Protein AF-A0A915E0Y7-F1 (afdb_monomer_lite)

InterPro domains:
  IPR026791 Dedicator of cytokinesis [PTHR45653] (85-250)
  IPR027357 DOCKER domain [PS51651] (1-254)
  IPR043161 Dedicator of cytokinesis, C-terminal, lobe A [G3DSA:1.25.40.410] (1-54)
  IPR043162 Dedicator of cytokinesis, C-terminal, lobe C [G3DSA:1.20.58.740] (196-251)
  IPR046769 DOCKER, Lobe A [PF06920] (2-49)

Structure (mmCIF, N/CA/C/O backbone):
data_AF-A0A915E0Y7-F1
#
_entry.id   AF-A0A915E0Y7-F1
#
loop_
_atom_site.group_PDB
_atom_site.id
_atom_site.type_symbol
_atom_site.label_atom_id
_atom_site.label_alt_id
_atom_site.label_comp_id
_atom_site.label_asym_id
_atom_site.label_entity_id
_atom_site.label_seq_id
_atom_site.pdbx_PDB_ins_code
_atom_site.Cartn_x
_atom_site.Cartn_y
_atom_site.Cartn_z
_atom_site.occupancy
_atom_site.B_iso_or_equiv
_atom_site.auth_seq_id
_atom_site.auth_comp_id
_atom_site.auth_asym_id
_atom_site.auth_atom_id
_atom_site.pdbx_PDB_model_num
ATOM 1 N N . MET A 1 1 ? -10.256 -10.521 19.644 1.00 83.56 1 MET A N 1
ATOM 2 C CA . MET A 1 1 ? -10.055 -10.283 18.197 1.00 83.56 1 MET A CA 1
ATOM 3 C C . MET A 1 1 ? -9.445 -8.912 17.926 1.00 83.56 1 MET A C 1
ATOM 5 O O . MET A 1 1 ? -8.355 -8.885 17.383 1.00 83.56 1 MET A O 1
ATOM 9 N N . ALA A 1 2 ? -10.061 -7.801 18.358 1.00 88.75 2 ALA A N 1
ATOM 10 C CA . ALA A 1 2 ? -9.521 -6.449 18.137 1.00 88.75 2 ALA A CA 1
ATOM 11 C C . ALA A 1 2 ? -8.057 -6.265 18.597 1.00 88.75 2 ALA A C 1
ATOM 13 O O . ALA A 1 2 ? -7.258 -5.726 17.841 1.00 88.75 2 ALA A O 1
ATOM 14 N N . ASN A 1 3 ? -7.686 -6.798 19.769 1.00 92.56 3 ASN A N 1
ATOM 15 C CA . ASN A 1 3 ? -6.303 -6.731 20.265 1.00 92.56 3 ASN A CA 1
ATOM 16 C C . ASN A 1 3 ? -5.296 -7.407 19.315 1.00 92.56 3 ASN A C 1
ATOM 18 O O . ASN A 1 3 ? -4.235 -6.857 19.073 1.00 92.56 3 ASN A O 1
ATOM 22 N N . LEU A 1 4 ? -5.658 -8.542 18.698 1.00 90.56 4 LEU A N 1
ATOM 23 C CA . LEU A 1 4 ? -4.780 -9.232 17.740 1.00 90.56 4 LEU A CA 1
ATOM 24 C C . LEU A 1 4 ? -4.530 -8.383 16.485 1.00 90.56 4 LEU A C 1
ATOM 26 O O . LEU A 1 4 ? -3.432 -8.393 15.938 1.00 90.56 4 LEU A O 1
ATOM 30 N N . PHE A 1 5 ? -5.540 -7.637 16.027 1.00 90.88 5 PHE A N 1
ATOM 31 C CA . PHE A 1 5 ? -5.370 -6.698 14.918 1.00 90.88 5 PHE A CA 1
ATOM 32 C C . PHE A 1 5 ? -4.529 -5.488 15.312 1.00 90.88 5 PHE A C 1
ATOM 34 O O . PHE A 1 5 ? -3.765 -4.991 14.491 1.00 90.88 5 PHE A O 1
ATOM 41 N N . GLU A 1 6 ? -4.650 -5.017 16.550 1.00 91.81 6 GLU A N 1
ATOM 42 C CA . GLU A 1 6 ? -3.824 -3.930 17.063 1.00 91.81 6 GLU A CA 1
ATOM 43 C C . GLU A 1 6 ? -2.347 -4.331 17.161 1.00 91.81 6 GLU A C 1
ATOM 45 O O . GLU A 1 6 ? -1.498 -3.572 16.689 1.00 91.81 6 GLU A O 1
ATOM 50 N N . ASP A 1 7 ? -2.065 -5.533 17.674 1.00 90.25 7 ASP A N 1
ATOM 51 C CA . ASP A 1 7 ? -0.719 -6.115 17.758 1.00 90.25 7 ASP A CA 1
ATOM 52 C C . ASP A 1 7 ? -0.102 -6.329 16.366 1.00 90.25 7 ASP A C 1
ATOM 54 O O . ASP A 1 7 ? 1.098 -6.147 16.174 1.00 90.25 7 ASP A O 1
ATOM 58 N N . GLY A 1 8 ? -0.929 -6.677 15.375 1.00 87.50 8 GLY A N 1
ATOM 59 C CA . GLY A 1 8 ? -0.533 -6.799 13.968 1.00 87.50 8 GLY A CA 1
ATOM 60 C C . GLY A 1 8 ? -0.496 -5.480 13.186 1.00 87.50 8 GLY A C 1
ATOM 61 O O . GLY A 1 8 ? -0.366 -5.514 11.966 1.00 87.50 8 GLY A O 1
ATOM 62 N N . GLU A 1 9 ? -0.663 -4.327 13.844 1.00 90.69 9 GLU A N 1
ATOM 63 C CA . GLU A 1 9 ? -0.716 -2.989 13.224 1.00 90.69 9 GLU A CA 1
ATOM 64 C C . GLU A 1 9 ? -1.832 -2.806 12.165 1.00 90.69 9 GLU A C 1
ATOM 66 O O . GLU A 1 9 ? -1.810 -1.886 11.338 1.00 90.69 9 GLU A O 1
ATOM 71 N N . HIS A 1 10 ? -2.864 -3.649 12.206 1.00 89.50 10 HIS A N 1
ATOM 72 C CA . HIS A 1 10 ? -4.062 -3.585 11.368 1.00 89.50 10 HIS A CA 1
ATOM 73 C C . HIS A 1 10 ? -5.190 -2.805 12.062 1.00 89.50 10 HIS A C 1
ATOM 75 O O . HIS A 1 10 ? -6.302 -3.303 12.255 1.00 89.50 10 HIS A O 1
ATOM 81 N N . TRP A 1 11 ? -4.909 -1.558 12.446 1.00 94.25 11 TRP A N 1
ATOM 82 C CA . TRP A 1 11 ? -5.838 -0.724 13.218 1.00 94.25 11 TRP A CA 1
ATOM 83 C C . TRP A 1 11 ? -7.174 -0.464 12.509 1.00 94.25 11 TRP A C 1
ATOM 85 O O . TRP A 1 11 ? -8.194 -0.349 13.178 1.00 94.25 11 TRP A O 1
ATOM 95 N N . GLU A 1 12 ? -7.205 -0.430 11.177 1.00 93.00 12 GLU A N 1
ATOM 96 C CA . GLU A 1 12 ? -8.430 -0.302 10.383 1.00 93.00 12 GLU A CA 1
ATOM 97 C C . GLU A 1 12 ? -9.385 -1.480 10.630 1.00 93.00 12 GLU A C 1
ATOM 99 O O . GLU A 1 12 ? -10.575 -1.267 10.849 1.00 93.00 12 GLU A O 1
ATOM 104 N N . LEU A 1 13 ? -8.859 -2.711 10.679 1.00 91.25 13 LEU A N 1
ATOM 105 C CA . LEU A 1 13 ? -9.639 -3.911 11.005 1.00 91.25 13 LEU A CA 1
ATOM 106 C C . LEU A 1 13 ? -10.067 -3.919 12.476 1.00 91.25 13 LEU A C 1
ATOM 108 O O . LEU A 1 13 ? -11.196 -4.291 12.792 1.00 91.25 13 LEU A O 1
ATOM 112 N N . ALA A 1 14 ? -9.192 -3.473 13.384 1.00 94.38 14 ALA A N 1
ATOM 113 C CA . ALA A 1 14 ? -9.542 -3.334 14.797 1.00 94.38 14 ALA A CA 1
ATOM 114 C C . ALA A 1 14 ? -10.714 -2.354 14.992 1.00 94.38 14 ALA A C 1
ATOM 116 O O . ALA A 1 14 ? -11.645 -2.649 15.739 1.00 94.38 14 ALA A O 1
ATOM 117 N N . VAL A 1 15 ? -10.695 -1.217 14.287 1.00 96.31 15 VAL A N 1
ATOM 118 C CA . VAL A 1 15 ? -11.776 -0.221 14.290 1.00 96.31 15 VAL A CA 1
ATOM 119 C C . VAL A 1 15 ? -13.072 -0.809 13.741 1.00 96.31 15 VAL A C 1
ATOM 121 O O . VAL A 1 15 ? -14.118 -0.592 14.344 1.00 96.31 15 VAL A O 1
ATOM 124 N N . GLU A 1 16 ? -13.021 -1.544 12.629 1.00 93.44 16 GLU A N 1
ATOM 125 C CA . GLU A 1 16 ? -14.204 -2.194 12.050 1.00 93.44 16 GLU A CA 1
ATOM 126 C C . GLU A 1 16 ? -14.865 -3.146 13.048 1.00 93.44 16 GLU A C 1
ATOM 128 O O . GLU A 1 16 ? -16.052 -3.005 13.323 1.00 93.44 16 GLU A O 1
ATOM 133 N N . VAL A 1 17 ? -14.092 -4.030 13.683 1.00 93.69 17 VAL A N 1
ATOM 134 C CA . VAL A 1 17 ? -14.630 -4.973 14.676 1.00 93.69 17 VAL A CA 1
ATOM 135 C C . VAL A 1 17 ? -15.188 -4.259 15.909 1.00 93.69 17 VAL A C 1
ATOM 137 O O . VAL A 1 17 ? -16.229 -4.650 16.430 1.00 93.69 17 VAL A O 1
ATOM 140 N N . LEU A 1 18 ? -14.516 -3.217 16.402 1.00 96.50 18 LEU A N 1
ATOM 141 C CA . LEU A 1 18 ? -14.985 -2.486 17.582 1.00 96.50 18 LEU A CA 1
ATOM 142 C C . LEU A 1 18 ? -16.242 -1.657 17.302 1.00 96.50 18 LEU A C 1
ATOM 144 O O . LEU A 1 18 ? -17.055 -1.476 18.206 1.00 96.50 18 LEU A O 1
ATOM 148 N N . LYS A 1 19 ? -16.433 -1.171 16.071 1.00 97.06 19 LYS A N 1
ATOM 149 C CA . LYS A 1 19 ? -17.643 -0.431 15.691 1.00 97.06 19 LYS A CA 1
ATOM 150 C C . LYS A 1 19 ? -18.909 -1.275 15.781 1.00 97.06 19 LYS A C 1
ATOM 152 O O . LYS A 1 19 ? -19.941 -0.728 16.153 1.00 97.06 19 LYS A O 1
ATOM 157 N N . GLU A 1 20 ? -18.827 -2.579 15.536 1.00 96.69 20 GLU A N 1
ATOM 158 C CA . GLU A 1 20 ? -19.974 -3.491 15.670 1.00 96.69 20 GLU A CA 1
ATOM 159 C C . GLU A 1 20 ? -20.519 -3.557 17.109 1.00 96.69 20 GLU A C 1
ATOM 161 O O . GLU A 1 20 ? -21.691 -3.852 17.327 1.00 96.69 20 GLU A O 1
ATOM 166 N N . LEU A 1 21 ? -19.696 -3.232 18.113 1.00 95.88 21 LEU A N 1
ATOM 167 C CA . LEU A 1 21 ? -20.110 -3.210 19.519 1.00 95.88 21 LEU A CA 1
ATOM 168 C C . LEU A 1 21 ? -20.807 -1.904 19.929 1.00 95.88 21 LEU A C 1
ATOM 170 O O . LEU A 1 21 ? -21.484 -1.878 20.956 1.00 95.88 21 LEU A O 1
ATOM 174 N N . VAL A 1 22 ? -20.659 -0.822 19.156 1.00 96.56 22 VAL A N 1
ATOM 175 C CA . VAL A 1 22 ? -21.301 0.475 19.437 1.00 96.56 22 VAL A CA 1
ATOM 176 C C . VAL A 1 22 ? -22.825 0.338 19.552 1.00 96.56 22 VAL A C 1
ATOM 178 O O . VAL A 1 22 ? -23.347 0.660 20.622 1.00 96.56 22 VAL A O 1
ATOM 181 N N . PRO A 1 23 ? -23.551 -0.195 18.545 1.00 97.25 23 PRO A N 1
ATOM 182 C CA . PRO A 1 23 ? -25.005 -0.328 18.644 1.00 97.25 23 PRO A CA 1
ATOM 183 C C . PRO A 1 23 ? -25.438 -1.284 19.764 1.00 97.25 23 PRO A C 1
ATOM 185 O O . PRO A 1 23 ? -26.508 -1.105 20.341 1.00 97.25 23 PRO A O 1
ATOM 188 N N . VAL A 1 24 ? -24.608 -2.271 20.124 1.00 97.44 24 VAL A N 1
ATOM 189 C CA . VAL A 1 24 ? -24.898 -3.195 21.231 1.00 97.44 24 VAL A CA 1
ATOM 190 C C . VAL A 1 24 ? -24.921 -2.448 22.563 1.00 97.44 24 VAL A C 1
ATOM 192 O O . VAL A 1 24 ? -25.875 -2.588 23.329 1.00 97.44 24 VAL A O 1
ATOM 195 N N . TYR A 1 25 ? -23.912 -1.622 22.839 1.00 97.38 25 TYR A N 1
ATOM 196 C CA . TYR A 1 25 ? -23.870 -0.853 24.082 1.00 97.38 25 TYR A CA 1
ATOM 197 C C . TYR A 1 25 ? -24.860 0.316 24.099 1.00 97.38 25 TYR A C 1
ATOM 199 O O . TYR A 1 25 ? -25.382 0.635 25.161 1.00 97.38 25 TYR A O 1
ATOM 207 N N . GLU A 1 26 ? -25.151 0.926 22.950 1.00 96.75 26 GLU A N 1
ATOM 208 C CA . GLU A 1 26 ? -26.033 2.095 22.858 1.00 96.75 26 GLU A CA 1
ATOM 209 C C . GLU A 1 26 ? -27.525 1.736 22.833 1.00 96.75 26 GLU A C 1
ATOM 211 O O . GLU A 1 26 ? -28.319 2.403 23.489 1.00 96.75 26 GLU A O 1
ATOM 216 N N . SER A 1 27 ? -27.915 0.702 22.079 1.00 96.19 27 SER A N 1
ATOM 217 C CA . SER A 1 27 ? -29.328 0.406 21.780 1.00 96.19 27 SER A CA 1
ATOM 218 C C . SER A 1 27 ? -29.853 -0.894 22.395 1.00 96.19 27 SER A C 1
ATOM 220 O O . SER A 1 27 ? -31.066 -1.049 22.512 1.00 96.19 27 SER A O 1
ATOM 222 N N . ILE A 1 28 ? -28.978 -1.842 22.756 1.00 96.94 28 ILE A N 1
ATOM 223 C CA . ILE A 1 28 ? -29.391 -3.151 23.296 1.00 9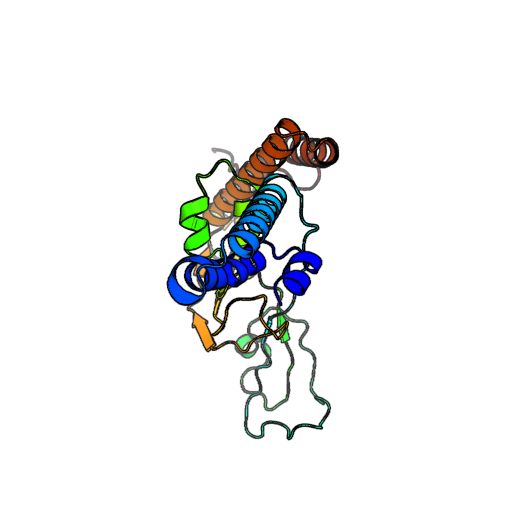6.94 28 ILE A CA 1
ATOM 224 C C . ILE A 1 28 ? -29.187 -3.201 24.811 1.00 96.94 28 ILE A C 1
ATOM 226 O O . ILE A 1 28 ? -30.119 -3.496 25.553 1.00 96.94 28 ILE A O 1
ATOM 230 N N . LEU A 1 29 ? -27.963 -2.930 25.268 1.00 96.44 29 LEU A N 1
ATOM 231 C CA . LEU A 1 29 ? -27.577 -3.057 26.676 1.00 96.44 29 LEU A CA 1
ATOM 232 C C . LEU A 1 29 ? -27.701 -1.744 27.456 1.00 96.44 29 LEU A C 1
ATOM 234 O O . LEU A 1 29 ? -27.776 -1.787 28.681 1.00 96.44 29 LEU A O 1
ATOM 238 N N . PHE A 1 30 ? -27.706 -0.599 26.763 1.00 96.81 30 PHE A N 1
ATOM 239 C CA . PHE A 1 30 ? -27.661 0.742 27.363 1.00 96.81 30 PHE A CA 1
ATOM 240 C C . PHE A 1 30 ? -26.507 0.918 28.377 1.00 96.81 30 PHE A C 1
ATOM 242 O O . PHE A 1 30 ? -26.620 1.652 29.360 1.00 96.81 30 PHE A O 1
ATOM 249 N N . ASP A 1 31 ? -25.373 0.248 28.138 1.00 97.88 31 ASP A N 1
ATOM 250 C CA . ASP A 1 31 ? -24.170 0.341 28.970 1.00 97.88 31 ASP A CA 1
ATOM 251 C C . ASP A 1 31 ? -23.268 1.477 28.472 1.00 97.88 31 ASP A C 1
ATOM 253 O O . ASP A 1 31 ? -22.324 1.302 27.691 1.00 97.88 31 ASP A O 1
ATOM 257 N N . PHE A 1 32 ? -23.575 2.684 28.943 1.00 97.06 32 PHE A N 1
ATOM 258 C CA . PHE A 1 32 ? -22.847 3.889 28.556 1.00 97.06 32 PHE A CA 1
ATOM 259 C C . PHE A 1 32 ? -21.419 3.948 29.113 1.00 97.06 32 PHE A C 1
ATOM 261 O O . PHE A 1 32 ? -20.574 4.651 28.553 1.00 97.06 32 PHE A O 1
ATOM 268 N N . GLN A 1 33 ? -21.116 3.210 30.185 1.00 97.81 33 GLN A N 1
ATOM 269 C CA . GLN A 1 33 ? -19.762 3.154 30.734 1.00 97.81 33 GLN A CA 1
ATOM 270 C C . GLN A 1 33 ? -18.842 2.377 29.790 1.00 97.81 33 GLN A C 1
ATOM 272 O O . GLN A 1 33 ? -17.755 2.859 29.442 1.00 97.81 33 GLN A O 1
ATOM 277 N N . GLN A 1 34 ? -19.298 1.216 29.318 1.00 97.06 34 GLN A N 1
ATOM 278 C CA . GLN A 1 34 ? -18.567 0.423 28.334 1.00 97.06 34 GLN A CA 1
ATOM 279 C C . GLN A 1 34 ? -18.513 1.121 26.978 1.00 97.06 34 GLN A C 1
ATOM 281 O O . GLN A 1 34 ? -17.451 1.135 26.351 1.00 97.06 34 GLN A O 1
ATOM 286 N N . LEU A 1 35 ? -19.590 1.799 26.566 1.00 97.69 35 LEU A N 1
ATOM 287 C CA . LEU A 1 35 ? -19.585 2.626 25.359 1.00 97.69 35 LEU A CA 1
ATOM 288 C C . LEU A 1 35 ? -18.529 3.740 25.430 1.00 97.69 35 LEU A C 1
ATOM 290 O O . LEU A 1 35 ? -17.755 3.917 24.489 1.00 97.69 35 LEU A O 1
ATOM 294 N N . ALA A 1 36 ? -18.435 4.461 26.551 1.00 97.94 36 ALA A N 1
ATOM 295 C CA . ALA A 1 36 ? -17.434 5.512 26.729 1.00 97.94 36 ALA A CA 1
ATOM 296 C C . ALA A 1 36 ? -16.000 4.959 26.659 1.00 97.94 36 ALA A C 1
ATOM 298 O O . ALA A 1 36 ? -15.128 5.568 26.035 1.00 97.94 36 ALA A O 1
ATOM 299 N N . SER A 1 37 ? -15.751 3.795 27.268 1.00 97.31 37 SER A N 1
ATOM 300 C CA . SER A 1 37 ? -14.464 3.096 27.175 1.00 97.31 37 SER A CA 1
ATOM 301 C C . SER A 1 37 ? -14.130 2.707 25.729 1.00 97.31 37 SER A C 1
ATOM 303 O O . SER A 1 37 ? -13.031 2.978 25.238 1.00 97.31 37 SER A O 1
ATOM 305 N N . LEU A 1 38 ? -15.109 2.158 25.006 1.00 96.88 38 LEU A N 1
ATOM 306 C CA . LEU A 1 38 ? -14.967 1.748 23.614 1.00 96.88 38 LEU A CA 1
ATOM 307 C C . LEU A 1 38 ? -14.680 2.931 22.680 1.00 96.88 38 LEU A C 1
ATOM 309 O O . LEU A 1 38 ? -13.779 2.849 21.846 1.00 96.88 38 LEU A O 1
ATOM 313 N N . LEU A 1 39 ? -15.385 4.053 22.841 1.00 97.62 39 LEU A N 1
ATOM 314 C CA . LEU A 1 39 ? -15.160 5.261 22.043 1.00 97.62 39 LEU A CA 1
ATOM 315 C C . LEU A 1 39 ? -13.760 5.850 22.268 1.00 97.62 39 LEU A C 1
ATOM 317 O O . LEU A 1 39 ? -13.118 6.280 21.308 1.00 97.62 39 LEU A O 1
ATOM 321 N N . ARG A 1 40 ? -13.239 5.811 23.504 1.00 98.06 40 ARG A N 1
ATOM 322 C CA . ARG A 1 40 ? -11.841 6.192 23.777 1.00 98.06 40 ARG A CA 1
ATOM 323 C C . ARG A 1 40 ? -10.863 5.271 23.055 1.00 98.06 40 ARG A C 1
ATOM 325 O O . ARG A 1 40 ? -9.901 5.761 22.465 1.00 98.06 40 ARG A O 1
ATOM 332 N N . LYS A 1 41 ? -11.124 3.960 23.047 1.00 96.69 41 LYS A N 1
ATOM 333 C CA . LYS A 1 41 ? -10.280 2.999 22.327 1.00 96.69 41 LYS A CA 1
ATOM 334 C C . LYS A 1 41 ? -10.304 3.235 20.815 1.00 96.69 41 LYS A C 1
ATOM 336 O O . LYS A 1 41 ? -9.256 3.213 20.177 1.00 96.69 41 LYS A O 1
ATOM 341 N N . LEU A 1 42 ? -11.472 3.529 20.241 1.00 97.69 42 LEU A N 1
ATOM 342 C CA . LEU A 1 42 ? -11.594 3.910 18.831 1.00 97.69 42 LEU A CA 1
ATOM 343 C C . LEU A 1 42 ? -10.795 5.182 18.510 1.00 97.69 42 LEU A C 1
ATOM 345 O O . LEU A 1 42 ? -10.084 5.215 17.508 1.00 97.69 42 LEU A O 1
ATOM 349 N N . ALA A 1 43 ? -10.863 6.207 19.364 1.00 97.81 43 ALA A N 1
ATOM 350 C CA . ALA A 1 43 ? -10.086 7.437 19.192 1.00 97.81 43 ALA A CA 1
ATOM 351 C C . ALA A 1 43 ? -8.567 7.183 19.220 1.00 97.81 43 ALA A C 1
ATOM 353 O O . ALA A 1 43 ? -7.827 7.738 18.402 1.00 97.81 43 ALA A O 1
ATOM 354 N N . GLU A 1 44 ? -8.101 6.306 20.114 1.00 96.75 44 GLU A N 1
ATOM 355 C CA . GLU A 1 44 ? -6.702 5.871 20.159 1.00 96.75 44 GLU A CA 1
ATOM 356 C C . GLU A 1 44 ? -6.288 5.203 18.837 1.00 96.75 44 GLU A C 1
ATOM 358 O O . GLU A 1 44 ? -5.267 5.566 18.253 1.00 96.75 44 GLU A O 1
ATOM 363 N N . LEU A 1 45 ? -7.103 4.281 18.314 1.00 96.50 45 LEU A N 1
ATOM 364 C CA . LEU A 1 45 ? -6.819 3.581 17.057 1.00 96.50 45 LEU A CA 1
ATOM 365 C C . LEU A 1 45 ? -6.766 4.531 15.853 1.00 96.50 45 LEU A C 1
ATOM 367 O O . LEU A 1 45 ? -5.847 4.429 15.041 1.00 96.50 45 LEU A O 1
ATOM 371 N N . TYR A 1 46 ? -7.683 5.496 15.744 1.00 96.00 46 TYR A N 1
ATOM 372 C CA . TYR A 1 46 ? -7.615 6.514 14.686 1.00 96.00 46 TYR A CA 1
ATOM 373 C C . TYR A 1 46 ? -6.360 7.385 14.783 1.00 96.00 46 TYR A C 1
ATOM 375 O O . TYR A 1 46 ? -5.763 7.742 13.762 1.00 96.00 46 TYR A O 1
ATOM 383 N N . SER A 1 47 ? -5.923 7.693 16.005 1.00 94.31 47 SER A N 1
ATOM 384 C CA . SER A 1 47 ? -4.669 8.413 16.229 1.00 94.31 47 SER A CA 1
ATOM 385 C C . SER A 1 47 ? -3.477 7.580 15.748 1.00 94.31 47 SER A C 1
ATOM 387 O O . SER A 1 47 ? -2.627 8.094 15.026 1.00 94.31 47 SER A O 1
ATOM 389 N N . LYS A 1 48 ? -3.457 6.268 16.026 1.00 93.88 48 LYS A N 1
ATOM 390 C CA . LYS A 1 48 ? -2.428 5.355 15.495 1.00 93.88 48 LYS A CA 1
ATOM 391 C C . LYS A 1 48 ? -2.419 5.333 13.962 1.00 93.88 48 LYS A C 1
ATOM 393 O O . LYS A 1 48 ? -1.360 5.518 13.373 1.00 93.88 48 LYS A O 1
ATOM 398 N N . ILE A 1 49 ? -3.580 5.223 13.304 1.00 92.75 49 ILE A N 1
ATOM 399 C CA . ILE A 1 49 ? -3.696 5.224 11.826 1.00 92.75 49 ILE A CA 1
ATOM 400 C C . ILE A 1 49 ? -3.053 6.462 11.190 1.00 92.75 49 ILE A C 1
ATOM 402 O O . ILE A 1 49 ? -2.474 6.373 10.105 1.00 92.75 49 ILE A O 1
ATOM 406 N N . THR A 1 50 ? -3.167 7.617 11.843 1.00 88.69 50 THR A N 1
ATOM 407 C CA . THR A 1 50 ? -2.728 8.905 11.292 1.00 88.69 50 THR A CA 1
ATOM 408 C C . THR A 1 50 ? -1.307 9.296 11.680 1.00 88.69 50 THR A C 1
ATOM 410 O O . THR A 1 50 ? -0.676 10.031 10.921 1.00 88.69 50 THR A O 1
ATOM 413 N N . LEU A 1 51 ? -0.795 8.801 12.809 1.00 88.62 51 LEU A N 1
ATOM 414 C CA . LEU A 1 51 ? 0.480 9.236 13.386 1.00 88.62 51 LEU A CA 1
ATOM 415 C C . LEU A 1 51 ? 1.571 8.160 13.374 1.00 88.62 51 LEU A C 1
ATOM 417 O O . LEU A 1 51 ? 2.752 8.500 13.406 1.00 88.62 51 LEU A O 1
ATOM 421 N N . ASN A 1 52 ? 1.216 6.877 13.309 1.00 89.44 52 ASN A N 1
ATOM 422 C CA . ASN A 1 52 ? 2.193 5.801 13.428 1.00 89.44 52 ASN A CA 1
ATOM 423 C C . ASN A 1 52 ? 2.539 5.210 12.061 1.00 89.44 52 ASN A C 1
ATOM 425 O O . ASN A 1 52 ? 1.679 4.734 11.314 1.00 89.44 52 ASN A O 1
ATOM 429 N N . ILE A 1 53 ? 3.833 5.199 11.750 1.00 85.12 53 ILE A N 1
ATOM 430 C CA . ILE A 1 53 ? 4.351 4.524 10.562 1.00 85.12 53 ILE A CA 1
ATOM 431 C C . ILE A 1 53 ? 4.369 3.025 10.816 1.00 85.12 53 ILE A C 1
ATOM 433 O O . ILE A 1 53 ? 4.965 2.565 11.784 1.00 85.12 53 ILE A O 1
ATOM 437 N N . ARG A 1 54 ? 3.768 2.283 9.890 1.00 84.69 54 ARG A N 1
ATOM 438 C CA . ARG A 1 54 ? 3.872 0.828 9.833 1.00 84.69 54 ARG A CA 1
ATOM 439 C C . ARG A 1 54 ? 5.173 0.454 9.145 1.00 84.69 54 ARG A C 1
ATOM 441 O O . ARG A 1 54 ? 5.517 1.035 8.107 1.00 84.69 54 ARG A O 1
ATOM 448 N N . LEU A 1 55 ? 5.894 -0.515 9.695 1.00 64.94 55 LEU A N 1
ATOM 449 C CA . LEU A 1 55 ? 6.984 -1.131 8.946 1.00 64.94 55 LEU A CA 1
ATOM 450 C C . LEU A 1 55 ? 6.368 -1.866 7.757 1.00 64.94 55 LEU A C 1
ATOM 452 O O . LEU A 1 55 ? 5.299 -2.460 7.869 1.00 64.94 55 LEU A O 1
ATOM 456 N N . ARG A 1 56 ? 7.011 -1.766 6.589 1.00 58.25 56 ARG A N 1
ATOM 457 C CA . ARG A 1 56 ? 6.513 -2.387 5.358 1.00 58.25 56 ARG A CA 1
ATOM 458 C C . ARG A 1 56 ? 6.334 -3.884 5.620 1.00 58.25 56 ARG A C 1
ATOM 460 O O . ARG A 1 56 ? 7.316 -4.619 5.656 1.00 58.25 56 ARG A O 1
ATOM 467 N N . THR A 1 57 ? 5.091 -4.325 5.796 1.00 51.62 57 THR A N 1
ATOM 468 C CA . THR A 1 57 ? 4.760 -5.742 5.801 1.00 51.62 57 THR A CA 1
ATOM 469 C C . THR A 1 57 ? 5.043 -6.248 4.395 1.00 51.62 57 THR A C 1
ATOM 471 O O . THR A 1 57 ? 4.567 -5.703 3.396 1.00 51.62 57 THR A O 1
ATOM 474 N N . THR A 1 58 ? 5.923 -7.234 4.300 1.00 48.50 58 THR A N 1
ATOM 475 C CA . THR A 1 58 ? 6.311 -7.898 3.058 1.00 48.50 58 THR A CA 1
ATOM 476 C C . THR A 1 58 ? 5.119 -8.717 2.546 1.00 48.50 58 THR A C 1
ATOM 478 O O . THR A 1 58 ? 5.102 -9.931 2.663 1.00 48.50 58 THR A O 1
ATOM 481 N N . ILE A 1 59 ? 4.063 -8.055 2.059 1.00 51.31 59 ILE A N 1
ATOM 482 C CA . ILE A 1 59 ? 2.970 -8.702 1.303 1.00 51.31 59 ILE A CA 1
ATOM 483 C C . ILE A 1 59 ? 3.429 -8.956 -0.145 1.00 51.31 59 ILE A C 1
ATOM 485 O O . ILE A 1 59 ? 2.827 -9.719 -0.893 1.00 51.31 59 ILE A O 1
ATOM 489 N N . SER A 1 60 ? 4.543 -8.341 -0.544 1.00 46.03 60 SER A N 1
ATOM 490 C CA . SER A 1 60 ? 5.296 -8.751 -1.720 1.00 46.03 60 SER A CA 1
ATOM 491 C C . SER A 1 60 ? 5.723 -10.210 -1.550 1.00 46.03 60 SER A C 1
ATOM 493 O O . SER A 1 60 ? 6.169 -10.572 -0.468 1.00 46.03 60 SER A O 1
ATOM 495 N N . TRP A 1 61 ? 5.648 -10.998 -2.623 1.00 48.19 61 TRP A N 1
ATOM 496 C CA . TRP A 1 61 ? 6.062 -12.407 -2.693 1.00 48.19 61 TRP A CA 1
ATOM 497 C C . TRP A 1 61 ? 5.118 -13.308 -1.867 1.00 48.19 61 TRP A C 1
ATOM 499 O O . TRP A 1 61 ? 5.222 -13.426 -0.659 1.00 48.19 61 TRP A O 1
ATOM 509 N N . LEU A 1 62 ? 4.135 -13.989 -2.429 1.00 46.19 62 LEU A N 1
ATOM 510 C CA . LEU A 1 62 ? 4.234 -14.938 -3.520 1.00 46.19 62 LEU A CA 1
ATOM 511 C C . LEU A 1 62 ? 2.795 -15.196 -3.965 1.00 46.19 62 LEU A C 1
ATOM 513 O O . LEU A 1 62 ? 1.996 -15.675 -3.158 1.00 46.19 62 LEU A O 1
ATOM 517 N N . LEU A 1 63 ? 2.484 -14.993 -5.241 1.00 45.16 63 LEU A N 1
ATOM 518 C CA . LEU A 1 63 ? 1.505 -15.884 -5.831 1.00 45.16 63 LEU A CA 1
ATOM 519 C C . LEU A 1 63 ? 2.292 -17.022 -6.481 1.00 45.16 63 LEU A C 1
ATOM 521 O O . LEU A 1 63 ? 2.916 -16.849 -7.526 1.00 45.16 63 LEU A O 1
ATOM 525 N N . SER A 1 64 ? 2.289 -18.180 -5.825 1.00 46.78 64 SER A N 1
ATOM 526 C CA . SER A 1 64 ? 2.616 -19.428 -6.500 1.00 46.78 64 SER A CA 1
ATOM 527 C C . SER A 1 64 ? 1.420 -19.769 -7.380 1.00 46.78 64 SER A C 1
ATOM 529 O O . SER A 1 64 ? 0.387 -20.220 -6.881 1.00 46.78 64 SER A O 1
ATOM 531 N N . THR A 1 65 ? 1.508 -19.510 -8.683 1.00 44.66 65 THR A N 1
ATOM 532 C CA . THR A 1 65 ? 0.647 -20.238 -9.611 1.00 44.66 65 THR A CA 1
ATOM 533 C C . THR A 1 65 ? 1.177 -21.664 -9.644 1.00 44.66 65 THR A C 1
ATOM 535 O O . THR A 1 65 ? 2.066 -21.992 -10.428 1.00 44.66 65 THR A O 1
ATOM 538 N N . VAL A 1 66 ? 0.650 -22.531 -8.777 1.00 48.94 66 VAL A N 1
ATOM 539 C CA . VAL A 1 66 ? 0.801 -23.973 -8.973 1.00 48.94 66 VAL A CA 1
ATOM 540 C C . VAL A 1 66 ? -0.131 -24.343 -10.123 1.00 48.94 66 VAL A C 1
ATOM 542 O O . VAL A 1 66 ? -1.288 -24.704 -9.909 1.00 48.94 66 VAL A O 1
ATOM 545 N N . LYS A 1 67 ? 0.339 -24.208 -11.367 1.00 50.97 67 LYS A N 1
ATOM 546 C CA . LYS A 1 67 ? -0.350 -24.811 -12.509 1.00 50.97 67 LYS A CA 1
ATOM 547 C C . LYS A 1 67 ? -0.102 -26.321 -12.438 1.00 50.97 67 LYS A C 1
ATOM 549 O O . LYS A 1 67 ? 0.859 -26.838 -12.994 1.00 50.97 67 LYS A O 1
ATOM 554 N N . MET A 1 68 ? -0.968 -27.032 -11.713 1.00 49.03 68 MET A N 1
ATOM 555 C CA . MET A 1 68 ? -1.074 -28.485 -11.838 1.00 49.03 68 MET A CA 1
ATOM 556 C C . MET A 1 68 ? -1.863 -28.788 -13.113 1.00 49.03 68 MET A C 1
ATOM 558 O O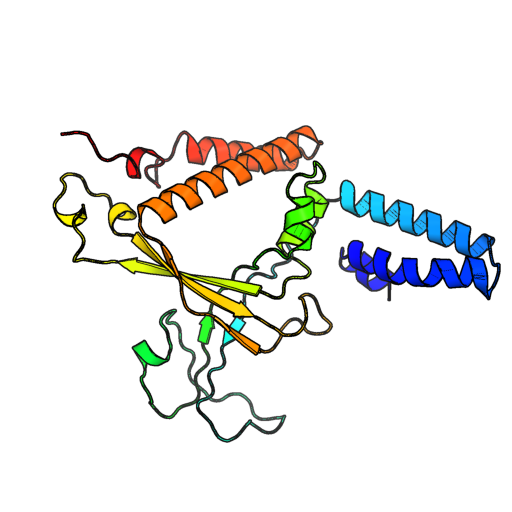 . MET A 1 68 ? -3.065 -28.535 -13.170 1.00 49.03 68 MET A O 1
ATOM 562 N N . HIS A 1 69 ? -1.210 -29.328 -14.138 1.00 40.88 69 HIS A N 1
ATOM 563 C CA . HIS A 1 69 ? -1.924 -29.957 -15.248 1.00 40.88 69 HIS A CA 1
ATOM 564 C C . HIS A 1 69 ? -2.495 -31.302 -14.725 1.00 40.88 69 HIS A C 1
ATOM 566 O O . HIS A 1 69 ? -1.713 -32.122 -14.242 1.00 40.88 69 HIS A O 1
ATOM 572 N N . PRO A 1 70 ? -3.830 -31.516 -14.661 1.00 55.19 70 PRO A N 1
ATOM 573 C CA . PRO A 1 70 ? -4.423 -32.525 -13.767 1.00 55.19 70 PRO A CA 1
ATOM 574 C C . PRO A 1 70 ? -4.554 -33.919 -14.446 1.00 55.19 70 PRO A C 1
ATOM 576 O O . PRO A 1 70 ? -4.384 -33.998 -15.663 1.00 55.19 70 PRO A O 1
ATOM 579 N N . PRO A 1 71 ? -4.896 -35.016 -13.710 1.00 48.38 71 PRO A N 1
ATOM 580 C CA . PRO A 1 71 ? -5.786 -34.965 -12.553 1.00 48.38 71 PRO A CA 1
ATOM 581 C C . PRO A 1 71 ? -5.489 -35.961 -11.431 1.00 48.38 71 PRO A C 1
ATOM 583 O O . PRO A 1 71 ? -6.038 -37.049 -11.396 1.00 48.38 71 PRO A O 1
ATOM 586 N N . THR A 1 72 ? -4.766 -35.528 -10.409 1.00 43.66 72 THR A N 1
ATOM 587 C CA . THR A 1 72 ? -5.116 -35.917 -9.035 1.00 43.66 72 THR A CA 1
ATOM 588 C C . THR A 1 72 ? -4.607 -34.830 -8.111 1.00 43.66 72 THR A C 1
ATOM 590 O O . THR A 1 72 ? -3.398 -34.618 -8.009 1.00 43.66 72 THR A O 1
ATOM 593 N N . CYS A 1 73 ? -5.537 -34.136 -7.454 1.00 48.47 73 CYS A N 1
ATOM 594 C CA . CYS A 1 73 ? -5.222 -33.313 -6.296 1.00 48.47 73 CYS A CA 1
ATOM 595 C C . CYS A 1 73 ? -4.526 -34.228 -5.275 1.00 48.47 73 CYS A C 1
ATOM 597 O O . CYS A 1 73 ? -5.089 -35.283 -4.960 1.00 48.47 73 CYS A O 1
ATOM 599 N N . PRO A 1 74 ? -3.310 -33.914 -4.804 1.00 49.38 74 PRO A N 1
ATOM 600 C CA . PRO A 1 74 ? -2.667 -34.767 -3.829 1.00 49.38 74 PRO A CA 1
ATOM 601 C C . PRO A 1 74 ? -3.501 -34.764 -2.544 1.00 49.38 74 PRO A C 1
ATOM 603 O O . PRO A 1 74 ? -3.772 -33.712 -1.965 1.00 49.38 74 PRO A O 1
ATOM 606 N N . THR A 1 75 ? -3.938 -35.945 -2.107 1.00 44.72 75 THR A N 1
ATOM 607 C CA . THR A 1 75 ? -4.504 -36.162 -0.772 1.00 44.72 75 THR A CA 1
ATOM 608 C C . THR A 1 75 ? -3.583 -35.560 0.291 1.00 44.72 75 THR A C 1
ATOM 610 O O . THR A 1 75 ? -2.363 -35.598 0.148 1.00 44.72 75 THR A O 1
ATOM 613 N N . ALA A 1 76 ? -4.189 -35.027 1.354 1.00 42.09 76 ALA A N 1
ATOM 614 C CA . ALA A 1 76 ? -3.686 -34.008 2.283 1.00 42.09 76 ALA A CA 1
ATOM 615 C C . ALA A 1 76 ? -2.337 -34.226 3.020 1.00 42.09 76 ALA A C 1
ATOM 617 O O . ALA A 1 76 ? -2.054 -33.463 3.931 1.00 42.09 76 ALA A O 1
ATOM 618 N N . ASN A 1 77 ? -1.489 -35.192 2.652 1.00 43.56 77 ASN A N 1
ATOM 619 C CA . ASN A 1 77 ? -0.200 -35.467 3.305 1.00 43.56 77 ASN A CA 1
ATOM 620 C C . ASN A 1 77 ? 0.964 -35.819 2.351 1.00 43.56 77 ASN A C 1
ATOM 622 O O . ASN A 1 77 ? 2.007 -36.270 2.819 1.00 43.56 77 ASN A O 1
ATOM 626 N N . SER A 1 78 ? 0.845 -35.640 1.031 1.00 47.66 78 SER A N 1
ATOM 627 C CA . SER A 1 78 ? 1.993 -35.849 0.131 1.00 47.66 78 SER A CA 1
ATOM 628 C C . SER A 1 78 ? 2.783 -34.557 -0.076 1.00 47.66 78 SER A C 1
ATOM 630 O O . SER A 1 78 ? 2.225 -33.560 -0.542 1.00 47.66 78 SER A O 1
ATOM 632 N N . TYR A 1 79 ? 4.084 -34.592 0.212 1.00 53.12 79 TYR A N 1
ATOM 633 C CA . TYR A 1 79 ? 5.028 -33.562 -0.220 1.00 53.12 79 TYR A CA 1
ATOM 634 C C . TYR A 1 79 ? 4.934 -33.384 -1.745 1.00 53.12 79 TYR A C 1
ATOM 636 O O . TYR A 1 79 ? 4.764 -34.355 -2.485 1.00 53.12 79 TYR A O 1
ATOM 644 N N . PHE A 1 80 ? 4.986 -32.139 -2.224 1.00 60.06 80 PHE A N 1
ATOM 645 C CA . PHE A 1 80 ? 5.006 -31.873 -3.659 1.00 60.06 80 PHE A CA 1
ATOM 646 C C . PHE A 1 80 ? 6.345 -32.350 -4.239 1.00 60.06 80 PHE A C 1
ATOM 648 O O . PHE A 1 80 ? 7.366 -31.690 -4.072 1.00 60.06 80 PHE A O 1
ATOM 655 N N . GLU A 1 81 ? 6.338 -33.502 -4.904 1.00 59.91 81 GLU A N 1
ATOM 656 C CA . GLU A 1 81 ? 7.429 -33.954 -5.772 1.00 59.91 81 GLU A CA 1
ATOM 657 C C . GLU A 1 81 ? 7.192 -33.396 -7.176 1.00 59.91 81 GLU A C 1
ATOM 659 O O . GLU A 1 81 ? 6.507 -34.003 -8.001 1.00 59.91 81 GLU A O 1
ATOM 664 N N . GLY A 1 82 ? 7.691 -32.193 -7.427 1.00 67.38 82 GLY A N 1
ATOM 665 C CA . GLY A 1 82 ? 7.637 -31.586 -8.748 1.00 67.38 82 GLY A CA 1
ATOM 666 C C . GLY A 1 82 ? 8.742 -30.561 -8.934 1.00 67.38 82 GLY A C 1
ATOM 667 O O . GLY A 1 82 ? 9.437 -30.189 -7.989 1.00 67.38 82 GLY A O 1
ATOM 668 N N . GLU A 1 83 ? 8.918 -30.135 -10.174 1.00 73.12 83 GLU A N 1
ATOM 669 C CA . GLU A 1 83 ? 10.036 -29.295 -10.583 1.00 73.12 83 GLU A CA 1
ATOM 670 C C . GLU A 1 83 ? 9.738 -27.817 -10.310 1.00 73.12 83 GLU A C 1
ATOM 672 O O . GLU A 1 83 ? 8.621 -27.330 -10.518 1.00 73.12 83 GLU A O 1
ATOM 677 N N . PHE A 1 84 ? 10.747 -27.096 -9.821 1.00 76.38 84 PHE A N 1
ATOM 678 C CA . PHE A 1 84 ? 10.665 -25.653 -9.635 1.00 76.38 84 PHE A CA 1
ATOM 679 C C . PHE A 1 84 ? 11.019 -24.936 -10.938 1.00 76.38 84 PHE A C 1
ATOM 681 O O . PHE A 1 84 ? 12.083 -25.165 -11.512 1.00 76.38 84 PHE A O 1
ATOM 688 N N . LEU A 1 85 ? 10.134 -24.049 -11.387 1.00 74.94 85 LEU A N 1
ATOM 689 C CA . LEU A 1 85 ? 10.332 -23.232 -12.573 1.00 74.94 85 LEU A CA 1
ATOM 690 C C . LEU A 1 85 ? 10.882 -21.862 -12.179 1.00 74.94 85 LEU A C 1
ATOM 692 O O . LEU A 1 85 ? 10.178 -21.040 -11.591 1.00 74.94 85 LEU A O 1
ATOM 696 N N . GLU A 1 86 ? 12.135 -21.612 -12.556 1.00 72.75 86 GLU A N 1
ATOM 697 C CA . GLU A 1 86 ? 12.807 -20.323 -12.341 1.00 72.75 86 GLU A CA 1
ATOM 698 C C . GLU A 1 86 ? 12.389 -19.252 -13.359 1.00 72.75 86 GLU A C 1
ATOM 700 O O . GLU A 1 86 ? 12.569 -18.055 -13.120 1.00 72.75 86 GLU A O 1
ATOM 705 N N . SER A 1 87 ? 11.826 -19.663 -14.500 1.00 75.56 87 SER A N 1
ATOM 706 C CA . SER A 1 87 ? 11.401 -18.731 -15.543 1.00 75.56 87 SER A CA 1
ATOM 707 C C . SER A 1 87 ? 10.194 -17.902 -15.095 1.00 75.56 87 SER A C 1
ATOM 709 O O . SER A 1 87 ? 9.293 -18.398 -14.422 1.00 75.56 87 SER A O 1
ATOM 711 N N . MET A 1 88 ? 10.153 -16.635 -15.514 1.00 72.75 88 MET A N 1
ATOM 712 C CA . MET A 1 88 ? 8.978 -15.754 -15.397 1.00 72.75 88 MET A CA 1
ATOM 713 C C . MET A 1 88 ? 8.113 -15.764 -16.670 1.00 72.75 88 MET A C 1
ATOM 715 O O . MET A 1 88 ? 7.187 -14.959 -16.808 1.00 72.75 88 MET A O 1
ATOM 719 N N . GLU A 1 89 ? 8.461 -16.609 -17.638 1.00 74.75 89 GLU A N 1
ATOM 720 C CA . GLU A 1 89 ? 7.665 -16.839 -18.839 1.00 74.75 89 GLU A CA 1
ATOM 721 C C . GLU A 1 89 ? 6.391 -17.615 -18.501 1.00 74.75 89 GLU A C 1
ATOM 723 O O . GLU A 1 89 ? 6.285 -18.250 -17.450 1.00 74.75 89 GLU A O 1
ATOM 728 N N . ASP A 1 90 ? 5.386 -17.525 -19.370 1.00 71.25 90 ASP A N 1
ATOM 729 C CA . ASP A 1 90 ? 4.170 -18.297 -19.155 1.00 71.25 90 ASP A CA 1
ATOM 730 C C . ASP A 1 90 ? 4.535 -19.784 -19.294 1.00 71.25 90 ASP A C 1
ATOM 732 O O . ASP A 1 90 ? 5.210 -20.163 -20.246 1.00 71.25 90 ASP A O 1
ATOM 736 N N . CYS A 1 91 ? 4.103 -20.635 -18.353 1.00 66.31 91 CYS A N 1
ATOM 737 C CA . CYS A 1 91 ? 4.428 -22.072 -18.385 1.00 66.31 91 CYS A CA 1
ATOM 738 C C . CYS A 1 91 ? 4.114 -22.724 -19.749 1.00 66.31 91 CYS A C 1
ATOM 740 O O . CYS A 1 91 ? 4.836 -23.617 -20.188 1.00 66.31 91 CYS A O 1
ATOM 742 N N . GLU A 1 92 ? 3.056 -22.251 -20.414 1.00 66.69 92 GLU A N 1
ATOM 743 C CA . GLU A 1 92 ? 2.637 -22.684 -21.753 1.00 66.69 92 GLU A CA 1
ATOM 744 C C . GLU A 1 92 ? 3.672 -22.340 -22.837 1.00 66.69 92 GLU A C 1
ATOM 746 O O . GLU A 1 92 ? 3.910 -23.166 -23.718 1.00 66.69 92 GLU A O 1
ATOM 751 N N . ASP A 1 93 ? 4.327 -21.176 -22.742 1.00 67.06 93 ASP A N 1
ATOM 752 C CA . ASP A 1 93 ? 5.361 -20.728 -23.685 1.00 67.06 93 ASP A CA 1
ATOM 753 C C . ASP A 1 93 ? 6.643 -21.574 -23.543 1.00 67.06 93 ASP A C 1
ATOM 755 O O . ASP A 1 93 ? 7.294 -21.891 -24.538 1.00 67.06 93 ASP A O 1
ATOM 759 N N . THR A 1 94 ? 7.010 -21.951 -22.311 1.00 63.75 94 THR A N 1
ATOM 760 C CA . THR A 1 94 ? 8.299 -22.605 -22.016 1.00 63.75 94 THR A CA 1
ATOM 761 C C . THR A 1 94 ? 8.247 -24.137 -22.107 1.00 63.75 94 THR A C 1
ATOM 763 O O . THR A 1 94 ? 9.221 -24.749 -22.544 1.00 63.75 94 THR A O 1
ATOM 766 N N . TYR A 1 95 ? 7.139 -24.780 -21.715 1.00 60.97 95 TYR A N 1
ATOM 767 C CA . TYR A 1 95 ? 7.055 -26.250 -21.615 1.00 60.97 95 TYR A CA 1
ATOM 768 C C . TYR A 1 95 ? 5.903 -26.880 -22.414 1.00 60.97 95 TYR A C 1
ATOM 770 O O . TYR A 1 95 ? 5.794 -28.109 -22.466 1.00 60.97 95 TYR A O 1
ATOM 778 N N . GLY A 1 96 ? 5.056 -26.081 -23.075 1.00 61.81 96 GLY A N 1
ATOM 779 C CA . GLY A 1 96 ? 3.895 -26.587 -23.812 1.00 61.81 96 GLY A CA 1
ATOM 780 C C . GLY A 1 96 ? 2.978 -27.459 -22.940 1.00 61.81 96 GLY A C 1
ATOM 781 O O . GLY A 1 96 ? 2.823 -27.219 -21.747 1.00 61.81 96 GLY A O 1
ATOM 782 N N . ASN A 1 97 ? 2.397 -28.512 -23.527 1.00 60.72 97 ASN A N 1
ATOM 783 C CA . ASN A 1 97 ? 1.532 -29.476 -22.825 1.00 60.72 97 ASN A CA 1
ATOM 784 C C . ASN A 1 97 ? 2.315 -30.649 -22.190 1.00 60.72 97 ASN A C 1
ATOM 786 O O . ASN A 1 97 ? 1.786 -31.760 -22.096 1.00 60.72 97 ASN A O 1
ATOM 790 N N . ALA A 1 98 ? 3.588 -30.463 -21.821 1.00 61.72 98 ALA A N 1
ATOM 791 C CA . ALA A 1 98 ? 4.371 -31.529 -21.200 1.00 61.72 98 ALA A CA 1
ATOM 792 C C . ALA A 1 98 ? 3.722 -31.984 -19.879 1.00 61.72 98 ALA A C 1
ATOM 794 O O . ALA A 1 98 ? 3.389 -31.176 -19.010 1.00 61.72 98 ALA A O 1
ATOM 795 N N . ALA A 1 99 ? 3.514 -33.295 -19.734 1.00 63.28 99 ALA A N 1
ATOM 796 C CA . ALA A 1 99 ? 2.917 -33.863 -18.533 1.00 63.28 99 ALA A CA 1
ATOM 797 C C . ALA A 1 99 ? 3.925 -33.817 -17.373 1.00 63.28 99 ALA A C 1
ATOM 799 O O . ALA A 1 99 ? 4.985 -34.434 -17.448 1.00 63.28 99 ALA A O 1
ATOM 800 N N . GLY A 1 100 ? 3.581 -33.113 -16.294 1.00 67.81 100 GLY A N 1
ATOM 801 C CA . GLY A 1 100 ? 4.443 -32.975 -15.124 1.00 67.81 100 GLY A CA 1
ATOM 802 C C . GLY A 1 100 ? 3.806 -32.154 -14.005 1.00 67.81 100 GLY A C 1
ATOM 803 O O . GLY A 1 100 ? 2.739 -31.556 -14.166 1.00 67.81 100 GLY A O 1
ATOM 804 N N . LYS A 1 101 ? 4.464 -32.148 -12.843 1.00 72.31 101 LYS A N 1
ATOM 805 C CA . LYS A 1 101 ? 4.123 -31.288 -11.707 1.00 72.31 101 LYS A CA 1
ATOM 806 C C . LYS A 1 101 ? 5.146 -30.165 -11.641 1.00 72.31 101 LYS A C 1
ATOM 808 O O . LYS A 1 101 ? 6.314 -30.429 -11.374 1.00 72.31 101 LYS A O 1
ATOM 813 N N . TYR A 1 102 ? 4.690 -28.934 -11.831 1.00 72.69 102 TYR A N 1
ATOM 814 C CA . TYR A 1 102 ? 5.546 -27.753 -11.829 1.00 72.69 102 TYR A CA 1
ATOM 815 C C . TYR A 1 102 ? 5.070 -26.737 -10.789 1.00 72.69 102 TYR A C 1
ATOM 817 O O . TYR A 1 102 ? 3.867 -26.525 -10.617 1.00 72.69 102 TYR A O 1
ATOM 825 N N . ILE A 1 103 ? 6.012 -26.103 -10.093 1.00 76.12 103 ILE A N 1
ATOM 826 C CA . ILE A 1 103 ? 5.752 -24.923 -9.262 1.00 76.12 103 ILE A CA 1
ATOM 827 C C . ILE A 1 103 ? 6.446 -23.733 -9.894 1.00 76.12 103 ILE A C 1
ATOM 829 O O . ILE A 1 103 ? 7.660 -23.745 -10.071 1.00 76.12 103 ILE A O 1
ATOM 833 N N . GLN A 1 104 ? 5.678 -22.676 -10.142 1.00 75.56 104 GLN A N 1
ATOM 834 C CA . GLN A 1 104 ? 6.206 -21.389 -10.561 1.00 75.56 104 GLN A CA 1
ATOM 835 C C . GLN A 1 104 ? 5.919 -20.343 -9.487 1.00 75.56 104 GLN A C 1
ATOM 837 O O . GLN A 1 104 ? 4.785 -20.200 -9.023 1.00 75.56 104 GLN A O 1
ATOM 842 N N . ILE A 1 105 ? 6.953 -19.602 -9.095 1.00 77.31 105 ILE A N 1
ATOM 843 C CA . ILE A 1 105 ? 6.848 -18.537 -8.099 1.00 77.31 105 ILE A CA 1
ATOM 844 C C . ILE A 1 105 ? 7.089 -17.206 -8.796 1.00 77.31 105 ILE A C 1
ATOM 846 O O . ILE A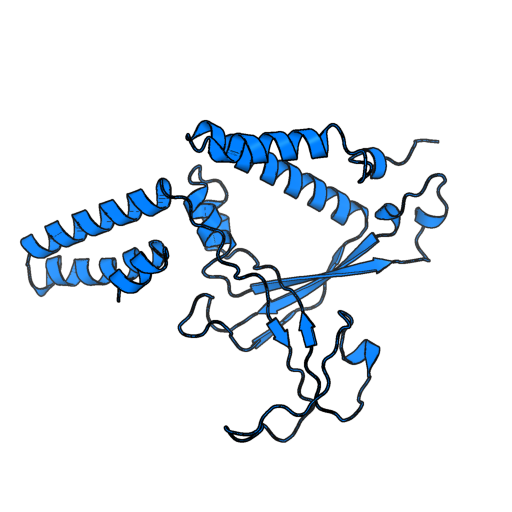 1 105 ? 8.221 -16.872 -9.139 1.00 77.31 105 ILE A O 1
ATOM 850 N N . ILE A 1 106 ? 6.018 -16.432 -8.978 1.00 79.44 106 ILE A N 1
ATOM 851 C CA . ILE A 1 106 ? 6.092 -15.132 -9.640 1.00 79.44 106 ILE A CA 1
ATOM 852 C C . ILE A 1 106 ? 5.855 -14.018 -8.616 1.00 79.44 106 ILE A C 1
ATOM 854 O O . ILE A 1 106 ? 4.883 -14.053 -7.850 1.00 79.44 106 ILE A O 1
ATOM 858 N N . PRO A 1 107 ? 6.724 -12.996 -8.590 1.00 80.69 107 PRO A N 1
ATOM 859 C CA . PRO A 1 107 ? 6.494 -11.821 -7.776 1.00 80.69 107 PRO A CA 1
ATOM 860 C C . PRO A 1 107 ? 5.331 -10.999 -8.325 1.00 80.69 107 PRO A C 1
ATOM 862 O O . PRO A 1 107 ? 5.319 -10.622 -9.496 1.00 80.69 107 PRO A O 1
ATOM 865 N N . VAL A 1 108 ? 4.378 -10.669 -7.457 1.00 84.69 108 VAL A N 1
ATOM 866 C CA . VAL A 1 108 ? 3.227 -9.837 -7.813 1.00 84.69 108 VAL A CA 1
ATOM 867 C C . VAL A 1 108 ? 3.177 -8.578 -6.957 1.00 84.69 108 VAL A C 1
ATOM 869 O O . VAL A 1 108 ? 3.607 -8.564 -5.801 1.00 84.69 108 VAL A O 1
ATOM 872 N N . MET A 1 109 ? 2.643 -7.512 -7.541 1.00 86.25 109 MET A N 1
ATOM 873 C CA . MET A 1 109 ? 2.396 -6.231 -6.897 1.00 86.25 109 MET A CA 1
ATOM 874 C C . MET A 1 109 ? 0.896 -6.073 -6.647 1.00 86.25 109 MET A C 1
ATOM 876 O O . MET A 1 109 ? 0.102 -6.318 -7.557 1.00 86.25 109 MET A O 1
ATOM 880 N N . PRO A 1 110 ? 0.475 -5.660 -5.442 1.00 88.00 110 PRO A N 1
ATOM 881 C CA . PRO A 1 110 ? -0.934 -5.435 -5.162 1.00 88.00 110 PRO A CA 1
ATOM 882 C C . PRO A 1 110 ? -1.472 -4.281 -6.008 1.00 88.00 110 PRO A C 1
ATOM 884 O O . PRO A 1 110 ? -0.824 -3.242 -6.142 1.00 88.00 110 PRO A O 1
ATOM 887 N N . GLN A 1 111 ? -2.667 -4.464 -6.560 1.00 88.44 111 GLN A N 1
ATOM 888 C CA . GLN A 1 111 ? -3.408 -3.396 -7.214 1.00 88.44 111 GLN A CA 1
ATOM 889 C C . GLN A 1 111 ? -4.321 -2.725 -6.183 1.00 88.44 111 GLN A C 1
ATOM 891 O O . GLN A 1 111 ? -5.064 -3.428 -5.485 1.00 88.44 111 GLN A O 1
ATOM 896 N N . PRO A 1 112 ? -4.278 -1.387 -6.064 1.00 83.75 112 PRO A N 1
ATOM 897 C CA . PRO A 1 112 ?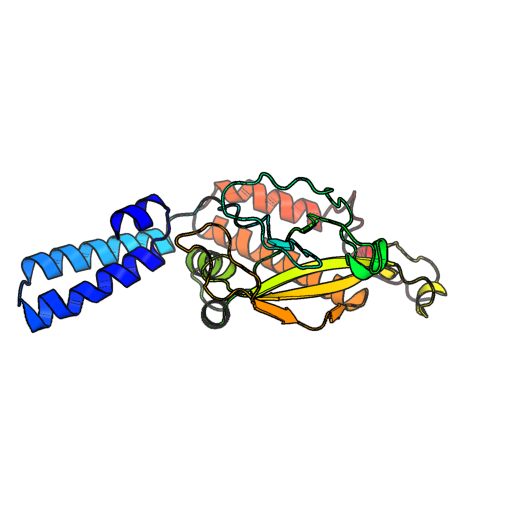 -5.079 -0.680 -5.077 1.00 83.75 112 PRO A CA 1
ATOM 898 C C . PRO A 1 112 ? -6.581 -0.944 -5.244 1.00 83.75 112 PRO A C 1
ATOM 900 O O . PRO A 1 112 ? -7.095 -1.029 -6.360 1.00 83.75 112 PRO A O 1
ATOM 903 N N . SER A 1 113 ? -7.290 -1.070 -4.120 1.00 82.38 113 SER A N 1
ATOM 904 C CA . SER A 1 113 ? -8.746 -1.258 -4.106 1.00 82.38 113 SER A CA 1
ATOM 905 C C . SER A 1 113 ? -9.497 0.036 -4.447 1.00 82.38 113 SER A C 1
ATOM 907 O O . SER A 1 113 ? -8.938 1.130 -4.411 1.00 82.38 113 SER A O 1
ATOM 909 N N . GLU A 1 114 ? -10.805 -0.053 -4.698 1.00 82.31 114 GLU A N 1
ATOM 910 C CA . GLU A 1 114 ? -11.650 1.133 -4.917 1.00 82.31 114 GLU A CA 1
ATOM 911 C C . GLU A 1 114 ? -11.621 2.110 -3.723 1.00 82.31 114 GLU A C 1
ATOM 913 O O . GLU A 1 114 ? -11.710 3.329 -3.885 1.00 82.31 114 GLU A O 1
ATOM 918 N N . VAL A 1 115 ? -11.431 1.587 -2.506 1.00 84.06 115 VAL A N 1
ATOM 919 C CA . VAL A 1 115 ? -11.283 2.403 -1.291 1.00 84.06 115 VAL A CA 1
ATOM 920 C C . VAL A 1 115 ? -10.050 3.301 -1.388 1.00 84.06 115 VAL A C 1
ATOM 922 O O . VAL A 1 115 ? -10.117 4.476 -1.019 1.00 84.06 115 VAL A O 1
ATOM 925 N N . TYR A 1 116 ? -8.945 2.794 -1.944 1.00 86.75 116 TYR A N 1
ATOM 926 C CA . TYR A 1 116 ? -7.757 3.605 -2.198 1.00 86.75 116 TYR A CA 1
ATOM 927 C C . TYR A 1 116 ? -8.060 4.753 -3.162 1.00 86.75 116 TYR A C 1
ATOM 929 O O . TYR A 1 116 ? -7.666 5.879 -2.879 1.00 86.75 116 TYR A O 1
ATOM 937 N N . SER A 1 117 ? -8.819 4.524 -4.239 1.00 85.50 117 SER A N 1
ATOM 938 C CA . SER A 1 117 ? -9.178 5.579 -5.201 1.00 85.50 117 SER A CA 1
ATOM 939 C C . SER A 1 117 ? -9.912 6.756 -4.547 1.00 85.50 117 SER A C 1
ATOM 941 O O . SER A 1 117 ? -9.717 7.906 -4.939 1.00 85.50 117 SER A O 1
ATOM 943 N N . ARG A 1 118 ? -10.715 6.496 -3.506 1.00 85.62 118 ARG A N 1
ATOM 944 C CA . ARG A 1 118 ? -11.390 7.542 -2.713 1.00 85.62 118 ARG A CA 1
ATOM 945 C C . ARG A 1 118 ? -10.420 8.296 -1.798 1.00 85.62 118 ARG A C 1
ATOM 947 O O . ARG A 1 118 ? -10.606 9.484 -1.545 1.00 85.62 118 ARG A O 1
ATOM 954 N N . LEU A 1 119 ? -9.382 7.618 -1.313 1.00 85.25 119 LEU A N 1
ATOM 955 C CA . LEU A 1 119 ? -8.359 8.167 -0.419 1.00 85.25 119 LEU A CA 1
ATOM 956 C C . LEU A 1 119 ? -7.160 8.776 -1.149 1.00 85.25 119 LEU A C 1
ATOM 958 O O . LEU A 1 119 ? -6.359 9.459 -0.510 1.00 85.25 119 LEU A O 1
ATOM 962 N N . ASP A 1 120 ? -7.019 8.564 -2.454 1.00 78.75 120 ASP A N 1
ATOM 963 C CA . ASP A 1 120 ? -5.825 8.959 -3.200 1.00 78.75 120 ASP A CA 1
ATOM 964 C C . ASP A 1 120 ? -5.573 10.477 -3.164 1.00 78.75 120 ASP A C 1
ATOM 966 O O . ASP A 1 120 ? -4.441 10.953 -3.111 1.00 78.75 120 ASP A O 1
ATOM 970 N N . LYS A 1 121 ? -6.643 11.265 -3.048 1.00 80.19 121 LYS A N 1
ATOM 971 C CA . LYS A 1 121 ? -6.558 12.726 -2.909 1.00 80.19 121 LYS A CA 1
ATOM 972 C C . LYS A 1 121 ? -6.480 13.213 -1.456 1.00 80.19 121 LYS A C 1
ATOM 974 O O . LYS A 1 121 ? -6.332 14.410 -1.231 1.00 80.19 121 LYS A O 1
ATOM 979 N N . SER A 1 122 ? -6.578 12.323 -0.467 1.00 83.81 122 SER A N 1
ATOM 980 C CA . SER A 1 122 ? -6.565 12.691 0.958 1.00 83.81 122 SER A CA 1
ATOM 981 C C . SER A 1 122 ? -5.173 13.124 1.427 1.00 83.81 122 SER A C 1
ATOM 983 O O . SER A 1 122 ? -4.169 12.577 0.984 1.00 83.81 122 SER A O 1
ATOM 985 N N . SER A 1 123 ? -5.066 14.052 2.378 1.00 80.19 123 SER A N 1
ATOM 986 C CA . SER A 1 123 ? -3.776 14.410 3.001 1.00 80.19 123 SER A CA 1
ATOM 987 C C . SER A 1 123 ? -3.235 13.327 3.951 1.00 80.19 123 SER A C 1
ATOM 989 O O . SER A 1 123 ? -2.072 13.374 4.352 1.00 80.19 123 SER A O 1
ATOM 991 N N . HIS A 1 124 ? -4.043 12.316 4.286 1.00 84.81 124 HIS A N 1
ATOM 992 C CA . HIS A 1 124 ? -3.697 11.248 5.224 1.00 84.81 124 HIS A CA 1
ATOM 993 C C . HIS A 1 124 ? -2.879 10.137 4.558 1.00 84.81 124 HIS A C 1
ATOM 995 O O . HIS A 1 124 ? -3.368 9.041 4.274 1.00 84.81 124 HIS A O 1
ATOM 1001 N N . ARG A 1 125 ? -1.593 10.418 4.331 1.00 85.50 125 ARG A N 1
ATOM 1002 C CA . ARG A 1 125 ? -0.656 9.511 3.655 1.00 85.50 125 ARG A CA 1
ATOM 1003 C C . ARG A 1 125 ? -0.608 8.101 4.257 1.00 85.50 125 ARG A C 1
ATOM 1005 O O . ARG A 1 125 ? -0.584 7.136 3.504 1.00 85.50 125 ARG A O 1
ATOM 1012 N N . LEU A 1 126 ? -0.584 7.966 5.585 1.00 88.38 126 LEU A N 1
ATOM 1013 C CA . LEU A 1 126 ? -0.433 6.660 6.248 1.00 88.38 126 LEU A CA 1
ATOM 1014 C C . LEU A 1 126 ? -1.657 5.757 6.050 1.00 88.38 126 LEU A C 1
ATOM 1016 O O . LEU A 1 126 ? -1.506 4.569 5.770 1.00 88.38 126 LEU A O 1
ATOM 1020 N N . ALA A 1 127 ? -2.859 6.336 6.102 1.00 89.19 127 ALA A N 1
ATOM 1021 C CA . ALA A 1 127 ? -4.090 5.629 5.762 1.00 89.19 127 ALA A CA 1
ATOM 1022 C C . ALA A 1 127 ? -4.094 5.227 4.280 1.00 89.19 127 ALA A C 1
ATOM 1024 O O . ALA A 1 127 ? -4.388 4.086 3.933 1.00 89.19 127 ALA A O 1
ATOM 1025 N N . ARG A 1 128 ? -3.692 6.145 3.393 1.00 88.06 128 ARG A N 1
ATOM 1026 C CA . ARG A 1 128 ? -3.596 5.866 1.957 1.00 88.06 128 ARG A CA 1
ATOM 1027 C C . ARG A 1 128 ? -2.624 4.720 1.660 1.00 88.06 128 ARG A C 1
ATOM 1029 O O . ARG A 1 128 ? -2.944 3.835 0.874 1.00 88.06 128 ARG A O 1
ATOM 1036 N N . TRP A 1 129 ? -1.468 4.710 2.321 1.00 87.50 129 TRP A N 1
ATOM 1037 C CA . TRP A 1 129 ? -0.480 3.639 2.218 1.00 87.50 129 TRP A CA 1
ATOM 1038 C C . TRP A 1 129 ? -1.066 2.281 2.623 1.00 87.50 129 TRP A C 1
ATOM 1040 O O . TRP A 1 129 ? -0.853 1.298 1.916 1.00 87.50 129 TRP A O 1
ATOM 1050 N N . TYR A 1 130 ? -1.849 2.231 3.708 1.00 88.69 130 TYR A N 1
ATOM 1051 C CA . TYR A 1 130 ? -2.505 0.999 4.148 1.00 88.69 130 TYR A CA 1
ATOM 1052 C C . TYR A 1 130 ? -3.411 0.434 3.049 1.00 88.69 130 TYR A C 1
ATOM 1054 O O . TYR A 1 130 ? -3.168 -0.677 2.590 1.00 88.69 130 TYR A O 1
ATOM 1062 N N . TYR A 1 131 ? -4.370 1.214 2.539 1.00 88.56 131 TYR A N 1
ATOM 1063 C CA . TYR A 1 131 ? -5.315 0.751 1.508 1.00 88.56 131 TYR A CA 1
ATOM 1064 C C . TYR A 1 131 ? -4.688 0.529 0.120 1.00 88.56 131 TYR A C 1
ATOM 1066 O O . TYR A 1 131 ? -5.299 -0.122 -0.728 1.00 88.56 131 TYR A O 1
ATOM 1074 N N . LYS A 1 132 ? -3.471 1.039 -0.122 1.00 86.25 132 LYS A N 1
ATOM 1075 C CA . LYS A 1 132 ? -2.683 0.729 -1.328 1.00 86.25 132 LYS A CA 1
ATOM 1076 C C . LYS A 1 132 ? -2.190 -0.720 -1.331 1.00 86.25 132 LYS A C 1
ATOM 1078 O O . LYS A 1 132 ? -2.022 -1.306 -2.395 1.00 86.25 132 LYS A O 1
ATOM 1083 N N . HIS A 1 133 ? -1.921 -1.276 -0.149 1.00 84.19 133 HIS A N 1
ATOM 1084 C CA . HIS A 1 133 ? -1.223 -2.556 0.015 1.00 84.19 133 HIS A CA 1
ATOM 1085 C C . HIS A 1 133 ? -2.016 -3.615 0.790 1.00 84.19 133 HIS A C 1
ATOM 1087 O O . HIS A 1 133 ? -1.687 -4.794 0.709 1.00 84.19 133 HIS A O 1
ATOM 1093 N N . HIS A 1 134 ? -3.047 -3.209 1.524 1.00 85.62 134 HIS A N 1
ATOM 1094 C CA . HIS A 1 134 ? -3.926 -4.065 2.312 1.00 85.62 134 HIS A CA 1
ATOM 1095 C C . HIS A 1 134 ? -5.350 -3.977 1.778 1.00 85.62 134 HIS A C 1
ATOM 1097 O O . HIS A 1 134 ? -5.734 -3.008 1.121 1.00 85.62 134 HIS A O 1
ATOM 1103 N N . LYS A 1 135 ? -6.143 -4.999 2.095 1.00 86.38 135 LYS A N 1
ATOM 1104 C CA . LYS A 1 135 ? -7.491 -5.192 1.562 1.00 86.38 135 LYS A CA 1
ATOM 1105 C C . LYS A 1 135 ? -7.513 -5.261 0.035 1.00 86.38 135 LYS A C 1
ATOM 1107 O O . LYS A 1 135 ? -8.399 -4.719 -0.625 1.00 86.38 135 LYS A O 1
ATOM 1112 N N . VAL A 1 136 ? -6.505 -5.922 -0.521 1.00 87.62 136 VAL A N 1
ATOM 1113 C CA . VAL A 1 136 ? -6.296 -6.048 -1.964 1.00 87.62 136 VAL A CA 1
ATOM 1114 C C . VAL A 1 136 ? -6.692 -7.442 -2.427 1.00 87.62 136 VAL A C 1
ATOM 1116 O O . VAL A 1 136 ? -6.361 -8.443 -1.793 1.00 87.62 136 VAL A O 1
ATOM 1119 N N . VAL A 1 137 ? -7.435 -7.483 -3.531 1.00 90.56 137 VAL A N 1
ATOM 1120 C CA . VAL A 1 137 ? -7.920 -8.717 -4.177 1.00 90.56 137 VAL A CA 1
ATOM 1121 C C . VAL A 1 137 ? -7.342 -8.900 -5.575 1.00 90.56 137 VAL A C 1
ATOM 1123 O O . VAL A 1 137 ? -7.442 -9.981 -6.144 1.00 90.56 137 VAL A O 1
ATOM 1126 N N . ARG A 1 138 ? -6.747 -7.846 -6.143 1.00 90.94 138 ARG A N 1
ATOM 1127 C CA . ARG A 1 138 ? -6.145 -7.844 -7.476 1.00 90.94 138 ARG A CA 1
ATOM 1128 C C . ARG A 1 138 ? -4.649 -7.645 -7.357 1.00 90.94 138 ARG A C 1
ATOM 1130 O O . ARG A 1 138 ? -4.194 -6.846 -6.540 1.00 90.94 138 ARG A O 1
ATOM 1137 N N . PHE A 1 139 ? -3.901 -8.335 -8.204 1.00 90.19 139 PHE A N 1
ATOM 1138 C CA . PHE A 1 139 ? -2.453 -8.209 -8.259 1.00 90.19 139 PHE A CA 1
ATOM 1139 C C . PHE A 1 139 ? -1.983 -8.161 -9.709 1.00 90.19 139 PHE A C 1
ATOM 1141 O O . PHE A 1 139 ? -2.633 -8.705 -10.600 1.00 90.19 139 PHE A O 1
ATOM 1148 N N . GLU A 1 140 ? -0.855 -7.497 -9.920 1.00 90.06 140 GLU A N 1
ATOM 1149 C CA . GLU A 1 140 ? -0.184 -7.330 -11.203 1.00 90.06 140 GLU A CA 1
ATOM 1150 C C . GLU A 1 140 ? 1.194 -7.982 -11.136 1.00 90.06 140 GLU A C 1
ATOM 1152 O O . GLU A 1 140 ? 1.969 -7.723 -10.216 1.00 90.06 140 GLU A O 1
ATOM 1157 N N . HIS A 1 141 ? 1.533 -8.770 -12.146 1.00 87.81 141 HIS A N 1
ATOM 1158 C CA . HIS A 1 141 ? 2.913 -9.122 -12.442 1.00 87.81 141 HIS A CA 1
ATOM 1159 C C . HIS A 1 141 ? 3.285 -8.500 -13.790 1.00 87.81 141 HIS A C 1
ATOM 1161 O O . HIS A 1 141 ? 2.548 -8.615 -14.768 1.00 87.81 141 HIS A O 1
ATOM 1167 N N . SER A 1 142 ? 4.428 -7.820 -13.829 1.00 88.50 142 SER A N 1
ATOM 1168 C CA . SER A 1 142 ? 4.961 -7.175 -15.028 1.00 88.50 142 SER A CA 1
ATOM 1169 C C . SER A 1 142 ? 6.245 -7.881 -15.456 1.00 88.50 142 SER A C 1
ATOM 1171 O O . SER A 1 142 ? 7.154 -8.041 -14.639 1.00 88.50 142 SER A O 1
ATOM 1173 N N . ARG A 1 143 ? 6.359 -8.249 -16.737 1.00 87.25 143 ARG A N 1
ATOM 1174 C CA . ARG A 1 143 ? 7.603 -8.751 -17.346 1.00 87.25 143 ARG A CA 1
ATOM 1175 C C . ARG A 1 143 ? 8.053 -7.874 -18.506 1.00 87.25 143 ARG A C 1
ATOM 1177 O O . ARG A 1 143 ? 7.229 -7.289 -19.206 1.00 87.25 143 ARG A O 1
ATOM 1184 N N . ARG A 1 144 ? 9.368 -7.792 -18.712 1.00 87.88 144 ARG A N 1
ATOM 1185 C CA . ARG A 1 144 ? 9.964 -7.060 -19.837 1.00 87.88 144 ARG A CA 1
ATOM 1186 C C . ARG A 1 144 ? 9.933 -7.911 -21.095 1.00 87.88 144 ARG A C 1
ATOM 1188 O O . ARG A 1 144 ? 10.244 -9.094 -21.039 1.00 87.88 144 ARG A O 1
ATOM 1195 N N . GLU A 1 145 ? 9.631 -7.279 -22.218 1.00 84.50 145 GLU A N 1
ATOM 1196 C CA . GLU A 1 145 ? 9.705 -7.884 -23.542 1.00 84.50 145 GLU A CA 1
ATOM 1197 C C . GLU A 1 145 ? 10.533 -6.972 -24.454 1.00 84.50 145 GLU A C 1
ATOM 1199 O O . GLU A 1 145 ? 10.325 -5.757 -24.494 1.00 84.50 145 GLU A O 1
ATOM 1204 N N . ILE A 1 146 ? 11.512 -7.546 -25.155 1.00 76.62 146 ILE A N 1
ATOM 1205 C CA . ILE A 1 146 ? 12.319 -6.819 -26.138 1.00 76.62 146 ILE A CA 1
ATOM 1206 C C . ILE A 1 146 ? 11.731 -7.121 -27.509 1.00 76.62 146 ILE A C 1
ATOM 1208 O O . ILE A 1 146 ? 11.667 -8.279 -27.914 1.00 76.62 146 ILE A O 1
ATOM 1212 N N . ARG A 1 147 ? 11.304 -6.080 -28.226 1.00 79.06 147 ARG A N 1
ATOM 1213 C CA . ARG A 1 147 ? 10.731 -6.224 -29.570 1.00 79.06 147 ARG A CA 1
ATOM 1214 C C . ARG A 1 147 ? 11.666 -5.636 -30.617 1.00 79.06 147 ARG A C 1
ATOM 1216 O O . ARG A 1 147 ? 11.826 -4.421 -30.701 1.00 79.06 147 ARG A O 1
ATOM 1223 N N . SER A 1 148 ? 12.237 -6.516 -31.433 1.00 66.19 148 SER A N 1
ATOM 1224 C CA . SER A 1 148 ? 13.257 -6.192 -32.440 1.00 66.19 148 SER A CA 1
ATOM 1225 C C . SER A 1 148 ? 12.703 -5.568 -33.727 1.00 66.19 148 SER A C 1
ATOM 1227 O O . SER A 1 148 ? 13.469 -5.010 -34.498 1.00 66.19 148 SER A O 1
ATOM 1229 N N . ASN A 1 149 ? 11.387 -5.636 -33.961 1.00 68.56 149 ASN A N 1
ATOM 1230 C CA . ASN A 1 149 ? 10.748 -5.239 -35.227 1.00 68.56 149 ASN A CA 1
ATOM 1231 C C . ASN A 1 149 ? 9.858 -3.996 -35.061 1.00 68.56 149 ASN A C 1
ATOM 1233 O O . ASN A 1 149 ? 8.689 -3.998 -35.445 1.00 68.56 149 ASN A O 1
ATOM 1237 N N . THR A 1 150 ? 10.369 -2.943 -34.425 1.00 70.44 150 THR A N 1
ATOM 1238 C CA . THR A 1 150 ? 9.609 -1.697 -34.229 1.00 70.44 150 THR A CA 1
ATOM 1239 C C . THR A 1 150 ? 10.208 -0.564 -35.055 1.00 70.44 150 THR A C 1
ATOM 1241 O O . THR A 1 150 ? 11.419 -0.510 -35.225 1.00 70.44 150 THR A O 1
ATOM 1244 N N . LYS A 1 151 ? 9.376 0.385 -35.518 1.00 68.00 151 LYS A N 1
ATOM 1245 C CA . LYS A 1 151 ? 9.818 1.580 -36.279 1.00 68.00 151 LYS A CA 1
ATOM 1246 C C . LYS A 1 151 ? 10.873 2.423 -35.547 1.00 68.00 151 LYS A C 1
ATOM 1248 O O . LYS A 1 151 ? 11.535 3.254 -36.149 1.00 68.00 151 LYS A O 1
ATOM 1253 N N . VAL A 1 152 ? 10.992 2.235 -34.232 1.00 64.75 152 VAL A N 1
ATOM 1254 C CA . VAL A 1 152 ? 11.966 2.921 -33.380 1.00 64.75 152 VAL A CA 1
ATOM 1255 C C . VAL A 1 152 ? 13.373 2.369 -33.603 1.00 64.75 152 VAL A C 1
ATOM 1257 O O . VAL A 1 152 ? 14.325 3.088 -33.374 1.00 64.75 152 VAL A O 1
ATOM 1260 N N . MET A 1 153 ? 13.540 1.140 -34.097 1.00 64.62 153 MET A N 1
ATOM 1261 C CA . MET A 1 153 ? 14.858 0.530 -34.332 1.00 64.62 153 MET A CA 1
ATOM 1262 C C . MET A 1 153 ? 15.690 1.250 -35.400 1.00 64.62 153 MET A C 1
ATOM 1264 O O . MET A 1 153 ? 16.909 1.106 -35.404 1.00 64.62 153 MET A O 1
ATOM 1268 N N . ASP A 1 154 ? 15.041 2.037 -36.259 1.00 65.06 154 ASP A N 1
ATOM 1269 C CA . ASP A 1 154 ? 15.681 2.758 -37.359 1.00 65.06 154 ASP A CA 1
ATOM 1270 C C . ASP A 1 154 ? 16.261 4.122 -36.935 1.00 65.06 154 ASP A C 1
ATOM 1272 O O . ASP A 1 154 ? 16.935 4.776 -37.731 1.00 65.06 154 ASP A O 1
ATOM 1276 N N . CYS A 1 155 ? 16.008 4.597 -35.705 1.00 62.31 155 CYS A N 1
ATOM 1277 C CA . CYS A 1 155 ? 16.526 5.895 -35.264 1.00 62.31 155 CYS A CA 1
ATOM 1278 C C . CYS A 1 155 ? 17.981 5.817 -34.761 1.00 62.31 155 CYS A C 1
ATOM 1280 O O . CYS A 1 155 ? 18.456 4.792 -34.283 1.00 62.31 155 CYS A O 1
ATOM 1282 N N . HIS A 1 156 ? 18.731 6.917 -34.851 1.00 57.84 156 HIS A N 1
ATOM 1283 C CA . HIS A 1 156 ? 20.081 6.982 -34.284 1.00 57.84 156 HIS A CA 1
ATOM 1284 C C . HIS A 1 156 ? 20.033 7.279 -32.776 1.00 57.84 156 HIS A C 1
ATOM 1286 O O . HIS A 1 156 ? 19.224 8.081 -32.318 1.00 57.84 156 HIS A O 1
ATOM 1292 N N . GLY A 1 157 ? 20.923 6.649 -31.998 1.00 62.31 157 GLY A N 1
ATOM 1293 C CA . GLY A 1 157 ? 21.071 6.921 -30.561 1.00 62.31 157 GLY A CA 1
ATOM 1294 C C . GLY A 1 157 ? 20.122 6.157 -29.626 1.00 62.31 157 GLY A C 1
ATOM 1295 O O . GLY A 1 157 ? 19.907 6.611 -28.501 1.00 62.31 157 GLY A O 1
ATOM 1296 N N . LEU A 1 158 ? 19.561 5.006 -30.038 1.00 63.66 158 LEU A N 1
ATOM 1297 C CA . LEU A 1 158 ? 18.714 4.206 -29.143 1.00 63.66 158 LEU A CA 1
ATOM 1298 C C . LEU A 1 158 ? 19.481 3.741 -27.905 1.00 63.66 158 LEU A C 1
ATOM 1300 O O . LEU A 1 158 ? 20.430 2.965 -27.971 1.00 63.66 158 LEU A O 1
ATOM 1304 N N . GLN A 1 159 ? 18.944 4.114 -26.755 1.00 68.44 159 GLN A N 1
ATOM 1305 C CA . GLN A 1 159 ? 19.152 3.424 -25.486 1.00 68.44 159 GLN A CA 1
ATOM 1306 C C . GLN A 1 159 ? 18.251 2.185 -25.354 1.00 68.44 159 GLN A C 1
ATOM 1308 O O . GLN A 1 159 ? 17.167 2.131 -25.938 1.00 68.44 159 GLN A O 1
ATOM 1313 N N . ARG A 1 160 ? 18.648 1.221 -24.509 1.00 70.44 160 ARG A N 1
ATOM 1314 C CA . ARG A 1 160 ? 17.909 -0.035 -24.239 1.00 70.44 160 ARG A CA 1
ATOM 1315 C C . ARG A 1 160 ? 16.452 0.186 -23.799 1.00 70.44 160 ARG A C 1
ATOM 1317 O O . ARG A 1 160 ? 15.599 -0.660 -24.052 1.00 70.44 160 ARG A O 1
ATOM 1324 N N . CYS A 1 161 ? 16.149 1.319 -23.166 1.00 69.69 161 CYS A N 1
ATOM 1325 C CA . CYS A 1 161 ? 14.789 1.677 -22.760 1.00 69.69 161 CYS A CA 1
ATOM 1326 C C . CYS A 1 161 ? 13.833 1.893 -23.942 1.00 69.69 161 CYS A C 1
ATOM 1328 O O . CYS A 1 161 ? 12.648 1.630 -23.785 1.00 69.69 161 CYS A O 1
ATOM 1330 N N . HIS A 1 162 ? 14.321 2.276 -25.128 1.00 75.94 162 HIS A N 1
ATOM 1331 C CA . HIS A 1 162 ? 13.487 2.475 -26.323 1.00 75.94 162 HIS A CA 1
ATOM 1332 C C . HIS A 1 162 ? 12.933 1.169 -26.907 1.00 75.94 162 HIS A C 1
ATOM 1334 O O . HIS A 1 162 ? 12.026 1.201 -27.731 1.00 75.94 162 HIS A O 1
ATOM 1340 N N . GLN A 1 163 ? 13.468 0.023 -26.481 1.00 76.44 163 GLN A N 1
ATOM 1341 C CA . GLN A 1 163 ? 13.029 -1.311 -26.899 1.00 76.44 163 GLN A CA 1
ATOM 1342 C C . GLN A 1 163 ? 12.283 -2.052 -25.785 1.00 76.44 163 GLN A C 1
ATOM 1344 O O . GLN A 1 163 ? 11.889 -3.201 -25.975 1.00 76.44 163 GLN A O 1
ATOM 1349 N N . MET A 1 164 ? 12.126 -1.430 -24.612 1.00 83.56 164 MET A N 1
ATOM 1350 C CA . MET A 1 164 ? 11.583 -2.083 -23.428 1.00 83.56 164 MET A CA 1
ATOM 1351 C C . MET A 1 164 ? 10.062 -1.974 -23.409 1.00 83.56 164 MET A C 1
ATOM 1353 O O . MET A 1 164 ? 9.503 -0.966 -22.983 1.00 83.56 164 MET A O 1
ATOM 1357 N N . TRP A 1 165 ? 9.402 -3.043 -23.834 1.00 89.75 165 TRP A N 1
ATOM 1358 C CA . TRP A 1 165 ? 7.972 -3.232 -23.638 1.00 89.75 165 TRP A CA 1
ATOM 1359 C C . TRP A 1 165 ? 7.727 -3.912 -22.289 1.00 89.75 165 TRP A C 1
ATOM 1361 O O . TRP A 1 165 ? 8.601 -4.614 -21.767 1.00 89.75 165 TRP A O 1
ATOM 1371 N N . LEU A 1 166 ? 6.542 -3.715 -21.716 1.00 91.38 166 LEU A N 1
ATOM 1372 C CA . LEU A 1 166 ? 6.093 -4.458 -20.538 1.00 91.38 166 LEU A CA 1
ATOM 1373 C C . LEU A 1 166 ? 4.817 -5.231 -20.866 1.00 91.38 166 LEU A C 1
ATOM 1375 O O . LEU A 1 166 ? 3.827 -4.624 -21.264 1.00 91.38 166 LEU A O 1
ATOM 1379 N N . LYS A 1 167 ? 4.828 -6.549 -20.647 1.00 90.81 167 LYS A N 1
ATOM 1380 C CA . LYS A 1 167 ? 3.616 -7.379 -20.607 1.00 90.81 167 LYS A CA 1
ATOM 1381 C C . LYS A 1 167 ? 3.170 -7.467 -19.149 1.00 90.81 167 LYS A C 1
ATOM 1383 O O . LYS A 1 167 ? 3.930 -7.945 -18.303 1.00 90.81 167 LYS A O 1
ATOM 1388 N N . ARG A 1 168 ? 1.970 -6.974 -18.855 1.00 91.25 168 ARG A N 1
ATOM 1389 C CA . ARG A 1 168 ? 1.352 -6.984 -17.527 1.00 91.25 168 ARG A CA 1
ATOM 1390 C C . ARG A 1 168 ? 0.276 -8.047 -17.492 1.00 91.25 168 ARG A C 1
ATOM 1392 O O . ARG A 1 168 ? -0.585 -8.071 -18.363 1.00 91.25 168 ARG A O 1
ATOM 1399 N N . LYS A 1 169 ? 0.311 -8.905 -16.485 1.00 89.75 169 LYS A N 1
ATOM 1400 C CA . LYS A 1 169 ? -0.726 -9.899 -16.231 1.00 89.75 169 LYS A CA 1
ATOM 1401 C C . LYS A 1 169 ? -1.402 -9.575 -14.913 1.00 89.75 169 LYS A C 1
ATOM 1403 O O . LYS A 1 169 ? -0.725 -9.298 -13.920 1.00 89.75 169 LYS A O 1
ATOM 1408 N N . TYR A 1 170 ? -2.726 -9.645 -14.914 1.00 91.25 170 TYR A N 1
ATOM 1409 C CA . TYR A 1 170 ? -3.532 -9.388 -13.733 1.00 91.25 170 TYR A CA 1
ATOM 1410 C C . TYR A 1 170 ? -4.208 -10.665 -13.262 1.00 91.25 170 TYR A C 1
ATOM 1412 O O . TYR A 1 170 ? -4.697 -11.470 -14.052 1.00 91.25 170 TYR A O 1
ATOM 1420 N N . ILE A 1 171 ? -4.250 -10.826 -11.950 1.00 90.38 171 ILE A N 1
ATOM 1421 C CA . ILE A 1 171 ? -4.865 -11.964 -11.270 1.00 90.38 171 ILE A CA 1
ATOM 1422 C C . ILE A 1 171 ? -5.807 -11.458 -10.186 1.00 90.38 171 ILE A C 1
ATOM 1424 O O . ILE A 1 171 ? -5.665 -10.337 -9.684 1.00 90.38 171 ILE A O 1
ATOM 1428 N N . SER A 1 172 ? -6.785 -12.273 -9.813 1.00 91.38 172 SER A N 1
ATOM 1429 C CA . SER A 1 172 ? -7.689 -11.972 -8.705 1.00 91.38 172 SER A CA 1
ATOM 1430 C C . SER A 1 172 ? -7.905 -13.174 -7.802 1.00 91.38 172 SER A C 1
ATOM 1432 O O . SER A 1 172 ? -8.006 -14.308 -8.268 1.00 91.38 172 SER A O 1
ATOM 1434 N N . ILE A 1 173 ? -8.001 -12.895 -6.508 1.00 89.31 173 ILE A N 1
ATOM 1435 C CA . ILE A 1 173 ? -8.339 -13.854 -5.455 1.00 89.31 173 ILE A CA 1
ATOM 1436 C C . ILE A 1 173 ? -9.745 -13.561 -4.921 1.00 89.31 173 ILE A C 1
ATOM 1438 O O . ILE A 1 173 ? -10.271 -12.467 -5.122 1.00 89.31 173 ILE A O 1
ATOM 1442 N N . GLU A 1 174 ? -10.352 -14.534 -4.243 1.00 89.12 174 GLU A N 1
ATOM 1443 C CA . GLU A 1 174 ? -11.724 -14.412 -3.728 1.00 89.12 174 GLU A CA 1
ATOM 1444 C C . GLU A 1 174 ? -11.842 -13.401 -2.580 1.00 89.12 174 GLU A C 1
ATOM 1446 O O . GLU A 1 174 ? -12.734 -12.554 -2.570 1.00 89.12 174 GLU A O 1
ATOM 1451 N N . LYS A 1 175 ? -10.930 -13.493 -1.605 1.00 89.38 175 LYS A N 1
ATOM 1452 C CA . LYS A 1 175 ? -10.960 -12.708 -0.369 1.00 89.38 175 LYS A CA 1
ATOM 1453 C C . LYS A 1 175 ? -9.745 -11.791 -0.272 1.00 89.38 175 LYS A C 1
ATOM 1455 O O . LYS A 1 175 ? -8.654 -12.192 -0.669 1.00 89.38 175 LYS A O 1
ATOM 1460 N N . PRO A 1 176 ? -9.912 -10.565 0.245 1.00 88.50 176 PRO A N 1
ATOM 1461 C CA . PRO A 1 176 ? -8.820 -9.610 0.357 1.00 88.50 176 PRO A CA 1
ATOM 1462 C C . PRO A 1 176 ? -7.743 -10.082 1.332 1.00 88.50 176 PRO A C 1
ATOM 1464 O O . PRO A 1 176 ? -8.058 -10.560 2.417 1.00 88.50 176 PRO A O 1
ATOM 1467 N N . LEU A 1 177 ? -6.475 -9.853 0.984 1.00 85.25 177 LEU A N 1
ATOM 1468 C CA . LEU A 1 177 ? -5.364 -10.040 1.919 1.00 85.25 177 LEU A CA 1
ATOM 1469 C C . LEU A 1 177 ? -5.097 -8.762 2.741 1.00 85.25 177 LEU A C 1
ATOM 1471 O O . LEU A 1 177 ? -5.235 -7.652 2.207 1.00 85.25 177 LEU A O 1
ATOM 1475 N N . PRO A 1 178 ? -4.666 -8.883 4.013 1.00 81.12 178 PRO A N 1
ATOM 1476 C CA . PRO A 1 178 ? -4.482 -10.130 4.768 1.00 81.12 178 PRO A CA 1
ATOM 1477 C C . PRO A 1 178 ? -5.820 -10.762 5.194 1.00 81.12 178 PRO A C 1
ATOM 1479 O O . PRO A 1 178 ? -6.738 -10.053 5.597 1.00 81.12 178 PRO A O 1
ATOM 1482 N N . ASP A 1 179 ? -5.891 -12.092 5.131 1.00 82.44 179 ASP A N 1
ATOM 1483 C CA . ASP A 1 179 ? -6.999 -12.913 5.644 1.00 82.44 179 ASP A CA 1
ATOM 1484 C C . ASP A 1 179 ? -6.456 -13.869 6.733 1.00 82.44 179 ASP A C 1
ATOM 1486 O O . ASP A 1 179 ? -5.301 -13.756 7.154 1.00 82.44 179 ASP A O 1
ATOM 1490 N N . ILE A 1 180 ? -7.261 -14.832 7.194 1.00 83.88 180 ILE A N 1
ATOM 1491 C CA . ILE A 1 180 ? -6.847 -15.906 8.115 1.00 83.88 180 ILE A CA 1
ATOM 1492 C C . ILE A 1 180 ? -5.609 -16.645 7.579 1.00 83.88 180 ILE A C 1
ATOM 1494 O O . ILE A 1 180 ? -4.727 -17.031 8.349 1.00 83.88 180 ILE A O 1
ATOM 1498 N N . LEU A 1 181 ? -5.530 -16.827 6.257 1.00 81.50 181 LEU A N 1
ATOM 1499 C CA . LEU A 1 181 ? -4.369 -17.386 5.570 1.00 81.50 181 LEU A CA 1
ATOM 1500 C C . LEU A 1 181 ? -3.540 -16.281 4.908 1.00 81.50 181 LEU A C 1
ATOM 1502 O O . LEU A 1 181 ? -4.056 -15.276 4.423 1.00 81.50 181 LEU A O 1
ATOM 1506 N N . LYS A 1 182 ? -2.225 -16.512 4.829 1.00 76.31 182 LYS A N 1
ATOM 1507 C CA . LYS A 1 182 ? -1.277 -15.619 4.136 1.00 76.31 182 LYS A CA 1
ATOM 1508 C C . LYS A 1 182 ? -1.284 -15.791 2.614 1.00 76.31 182 LYS A C 1
ATOM 1510 O O . LYS A 1 182 ? -0.603 -15.052 1.914 1.00 76.31 182 LYS A O 1
ATOM 1515 N N . PHE A 1 183 ? -2.012 -16.785 2.121 1.00 78.06 183 PHE A N 1
ATOM 1516 C CA . PHE A 1 183 ? -2.137 -17.118 0.712 1.00 78.06 183 PHE A CA 1
ATOM 1517 C C . PHE A 1 183 ? -3.604 -17.371 0.381 1.00 78.06 183 PHE A C 1
ATOM 1519 O O . PHE A 1 183 ? -4.388 -17.776 1.239 1.00 78.06 183 PHE A O 1
ATOM 1526 N N . ALA A 1 184 ? -3.954 -17.152 -0.880 1.00 82.81 184 ALA A N 1
ATOM 1527 C CA . ALA A 1 184 ? -5.283 -17.397 -1.408 1.00 82.81 184 ALA A CA 1
ATOM 1528 C C . ALA A 1 184 ? -5.172 -17.999 -2.810 1.00 82.81 184 ALA A C 1
ATOM 1530 O O . ALA A 1 184 ? -4.200 -17.754 -3.528 1.00 82.81 184 ALA A O 1
ATOM 1531 N N . GLN A 1 185 ? -6.171 -18.790 -3.190 1.00 82.75 185 GLN A N 1
ATOM 1532 C CA . GLN A 1 185 ? -6.262 -19.343 -4.534 1.00 82.75 185 GLN A CA 1
ATOM 1533 C C . GLN A 1 185 ? -6.625 -18.242 -5.539 1.00 82.75 185 GLN A C 1
ATOM 1535 O O . GLN A 1 185 ? -7.471 -17.387 -5.263 1.00 82.75 185 GLN A O 1
ATOM 1540 N N . VAL A 1 186 ? -6.006 -18.288 -6.720 1.00 86.00 186 VAL A N 1
ATOM 1541 C CA . VAL A 1 186 ? -6.421 -17.462 -7.860 1.00 86.00 186 VAL A CA 1
ATOM 1542 C C . VAL A 1 186 ? -7.760 -17.959 -8.371 1.00 86.00 186 VAL A C 1
ATOM 1544 O O . VAL A 1 186 ? -7.899 -19.128 -8.723 1.00 86.00 186 VAL A O 1
ATOM 1547 N N . VAL A 1 187 ? -8.727 -17.054 -8.438 1.00 89.75 187 VAL A N 1
ATOM 1548 C CA . VAL A 1 187 ? -10.063 -17.331 -8.975 1.00 89.75 187 VAL A CA 1
ATOM 1549 C C . VAL A 1 187 ? -10.198 -16.811 -10.403 1.00 89.75 187 VAL A C 1
ATOM 1551 O O . VAL A 1 187 ? -10.997 -17.336 -11.170 1.00 89.75 187 VAL A O 1
ATOM 1554 N N . ASN A 1 188 ? -9.423 -15.787 -10.776 1.00 88.88 188 ASN A N 1
ATOM 1555 C CA . ASN A 1 188 ? -9.486 -15.204 -12.111 1.00 88.88 188 ASN A CA 1
ATOM 1556 C C . ASN A 1 188 ? -8.103 -14.769 -12.620 1.00 88.88 188 ASN A C 1
ATOM 1558 O O . ASN A 1 188 ? -7.334 -14.153 -11.878 1.00 88.88 188 ASN A O 1
ATOM 1562 N N . GLU A 1 189 ? -7.829 -15.049 -13.892 1.00 89.00 189 GLU A N 1
ATOM 1563 C CA . GLU A 1 189 ? -6.699 -14.524 -14.660 1.00 89.00 189 GLU A CA 1
ATOM 1564 C C . GLU A 1 189 ? -7.259 -13.633 -15.774 1.00 89.00 189 GLU A C 1
ATOM 1566 O O . GLU A 1 189 ? -8.112 -14.061 -16.548 1.00 89.00 189 GLU A O 1
ATOM 1571 N N . HIS A 1 190 ? -6.798 -12.387 -15.846 1.00 89.25 190 HIS A N 1
ATOM 1572 C CA . HIS A 1 190 ? -7.289 -11.416 -16.825 1.00 89.25 190 HIS A CA 1
ATOM 1573 C C . HIS A 1 190 ? -6.396 -11.377 -18.064 1.00 89.25 190 HIS A C 1
ATOM 1575 O O . HIS A 1 190 ? -5.233 -11.792 -18.024 1.00 89.25 190 HIS A O 1
ATOM 1581 N N . GLU A 1 191 ? -6.937 -10.830 -19.153 1.00 89.94 191 GLU A N 1
ATOM 1582 C CA . GLU A 1 191 ? -6.191 -10.634 -20.395 1.00 89.94 191 GLU A CA 1
ATOM 1583 C C . GLU A 1 191 ? -4.953 -9.748 -20.157 1.00 89.94 191 GLU A C 1
ATOM 1585 O O . GLU A 1 191 ? -5.043 -8.733 -19.456 1.00 89.94 191 GLU A O 1
ATOM 1590 N N . PRO A 1 192 ? -3.775 -10.135 -20.680 1.00 90.06 192 PRO A N 1
ATOM 1591 C CA . PRO A 1 192 ? -2.558 -9.377 -20.455 1.00 90.06 192 PRO A CA 1
ATOM 1592 C C . PRO A 1 192 ? -2.552 -8.061 -21.238 1.00 90.06 192 PRO A C 1
ATOM 1594 O O . PRO A 1 192 ? -2.884 -8.011 -22.420 1.00 90.06 192 PRO A O 1
ATOM 1597 N N . GLU A 1 193 ? -2.059 -7.005 -20.598 1.00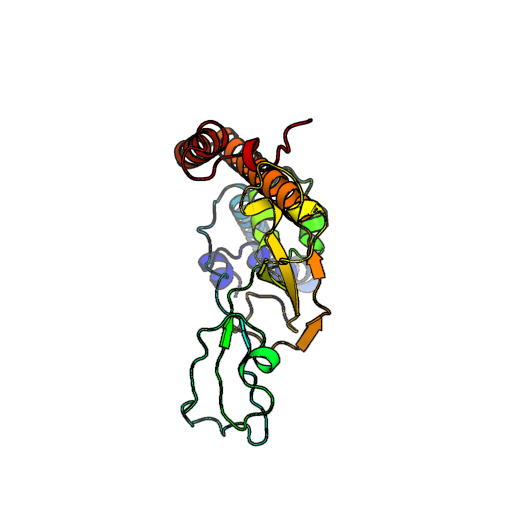 93.12 193 GLU A N 1
ATOM 1598 C CA . GLU A 1 193 ? -1.854 -5.702 -21.225 1.00 93.12 193 GLU A CA 1
ATOM 1599 C C . GLU A 1 193 ? -0.406 -5.540 -21.687 1.00 93.12 193 GLU A C 1
ATOM 1601 O O . GLU A 1 193 ? 0.537 -5.954 -21.009 1.00 93.12 193 GLU A O 1
ATOM 1606 N N . VAL A 1 194 ? -0.210 -4.885 -22.830 1.00 91.75 194 VAL A N 1
ATOM 1607 C CA . VAL A 1 194 ? 1.118 -4.590 -23.374 1.00 91.75 194 VAL A CA 1
ATOM 1608 C C . VAL A 1 194 ? 1.342 -3.081 -23.354 1.00 91.75 194 VAL A C 1
ATOM 1610 O O . VAL A 1 194 ? 0.690 -2.342 -24.085 1.00 91.75 194 VAL A O 1
ATOM 1613 N N . ALA A 1 195 ? 2.298 -2.628 -22.545 1.00 91.50 195 ALA A N 1
ATOM 1614 C CA . ALA A 1 195 ? 2.721 -1.234 -22.486 1.00 91.50 195 ALA A CA 1
ATOM 1615 C C . ALA A 1 195 ? 3.947 -1.011 -23.378 1.00 91.50 195 ALA A C 1
ATOM 1617 O O . ALA A 1 195 ? 4.938 -1.749 -23.298 1.00 91.50 195 ALA A O 1
ATOM 1618 N N . ASN A 1 196 ? 3.881 0.020 -24.217 1.00 90.19 196 ASN A N 1
ATOM 1619 C CA . ASN A 1 196 ? 4.982 0.394 -25.097 1.00 90.19 196 ASN A CA 1
ATOM 1620 C C . ASN A 1 196 ? 6.072 1.181 -24.334 1.00 90.19 196 ASN A C 1
ATOM 1622 O O . ASN A 1 196 ? 5.822 1.664 -23.228 1.00 90.19 196 ASN A O 1
ATOM 1626 N N . PRO A 1 197 ? 7.276 1.358 -24.909 1.00 88.94 197 PRO A N 1
ATOM 1627 C CA . PRO A 1 197 ? 8.379 2.063 -24.253 1.00 88.94 197 PRO A CA 1
ATOM 1628 C C . PRO A 1 197 ? 8.043 3.471 -23.735 1.00 88.94 197 PRO A C 1
ATOM 1630 O O . PRO A 1 197 ? 8.573 3.885 -22.704 1.00 88.94 197 PRO A O 1
ATOM 1633 N N . VAL A 1 198 ? 7.155 4.204 -24.414 1.00 88.62 198 VAL A N 1
ATOM 1634 C CA . VAL A 1 198 ? 6.731 5.551 -24.003 1.00 88.62 198 VAL A CA 1
ATOM 1635 C C . VAL A 1 198 ? 5.808 5.477 -22.790 1.00 88.62 198 VAL A C 1
ATOM 1637 O O . VAL A 1 198 ? 6.039 6.188 -21.816 1.00 88.62 198 VAL A O 1
ATOM 1640 N N . ASP A 1 199 ? 4.819 4.582 -22.795 1.00 91.19 199 ASP A N 1
ATOM 1641 C CA . ASP A 1 199 ? 3.922 4.378 -21.647 1.00 91.19 199 ASP A CA 1
ATOM 1642 C C . ASP A 1 199 ? 4.709 3.950 -20.405 1.00 91.19 199 ASP A C 1
ATOM 1644 O O . ASP A 1 199 ? 4.447 4.396 -19.286 1.00 91.19 199 ASP A O 1
ATOM 1648 N N . VAL A 1 200 ? 5.713 3.095 -20.611 1.00 90.75 200 VAL A N 1
ATOM 1649 C CA . VAL A 1 200 ? 6.633 2.649 -19.566 1.00 90.75 200 VAL A CA 1
ATOM 1650 C C . VAL A 1 200 ? 7.438 3.828 -19.020 1.00 90.75 200 VAL A C 1
ATOM 1652 O O . VAL A 1 200 ? 7.534 3.987 -17.805 1.00 90.75 200 VAL A O 1
ATOM 1655 N N . ALA A 1 201 ? 7.976 4.684 -19.892 1.00 90.06 201 ALA A N 1
ATOM 1656 C CA . ALA A 1 201 ? 8.695 5.887 -19.484 1.00 90.06 201 ALA A CA 1
ATOM 1657 C C . ALA A 1 201 ? 7.808 6.843 -18.672 1.00 90.06 201 ALA A C 1
ATOM 1659 O O . ALA A 1 201 ? 8.218 7.299 -17.604 1.00 90.06 201 ALA A O 1
ATOM 1660 N N . VAL A 1 202 ? 6.584 7.108 -19.141 1.00 92.69 202 VAL A N 1
ATOM 1661 C CA . VAL A 1 202 ? 5.619 7.980 -18.455 1.00 92.69 202 VAL A CA 1
ATOM 1662 C C . VAL A 1 202 ? 5.286 7.431 -17.071 1.00 92.69 202 VAL A C 1
ATOM 1664 O O . VAL A 1 202 ? 5.399 8.171 -16.093 1.00 92.69 202 VAL A O 1
ATOM 1667 N N . LYS A 1 203 ? 4.947 6.138 -16.967 1.00 90.88 203 LYS A N 1
ATOM 1668 C CA . LYS A 1 203 ? 4.622 5.503 -15.682 1.00 90.88 203 LYS A CA 1
ATOM 1669 C C . LYS A 1 203 ? 5.807 5.562 -14.716 1.00 90.88 203 LYS A C 1
ATOM 1671 O O . LYS A 1 203 ? 5.630 5.982 -13.580 1.00 90.88 203 LYS A O 1
ATOM 1676 N N . ASN A 1 204 ? 7.019 5.250 -15.178 1.00 90.25 204 ASN A N 1
ATOM 1677 C CA . ASN A 1 204 ? 8.223 5.321 -14.343 1.00 90.25 204 ASN A CA 1
ATOM 1678 C C . ASN A 1 204 ? 8.467 6.739 -13.796 1.00 90.25 204 ASN A C 1
ATOM 1680 O O . ASN A 1 204 ? 8.804 6.906 -12.627 1.00 90.25 204 ASN A O 1
ATOM 1684 N N . VAL A 1 205 ? 8.302 7.770 -14.634 1.00 91.62 205 VAL A N 1
ATOM 1685 C CA . VAL A 1 205 ? 8.471 9.169 -14.209 1.00 91.62 205 VAL A CA 1
ATOM 1686 C C . VAL A 1 205 ? 7.382 9.577 -13.214 1.00 91.62 205 VAL A C 1
ATOM 1688 O O . VAL A 1 205 ? 7.678 10.256 -12.232 1.00 91.62 205 VAL A O 1
ATOM 1691 N N . GLN A 1 206 ? 6.134 9.160 -13.432 1.00 92.75 206 GLN A N 1
ATOM 1692 C CA . GLN A 1 206 ? 5.031 9.416 -12.502 1.00 92.75 206 GLN A CA 1
ATOM 1693 C C . GLN A 1 206 ? 5.275 8.757 -11.140 1.00 92.75 206 GLN A C 1
ATOM 1695 O O . GLN A 1 206 ? 5.172 9.435 -10.120 1.00 92.75 206 GLN A O 1
ATOM 1700 N N . GLU A 1 207 ? 5.675 7.486 -11.118 1.00 89.88 207 GLU A N 1
ATOM 1701 C CA . GLU A 1 207 ? 5.957 6.742 -9.887 1.00 89.88 207 GLU A CA 1
ATOM 1702 C C . GLU A 1 207 ? 7.113 7.358 -9.082 1.00 89.88 207 GLU A C 1
ATOM 1704 O O . GLU A 1 207 ? 7.002 7.519 -7.864 1.00 89.88 207 GLU A O 1
ATOM 1709 N N . GLU A 1 208 ? 8.207 7.764 -9.736 1.00 90.44 208 GLU A N 1
ATOM 1710 C CA . GLU A 1 208 ? 9.318 8.433 -9.044 1.00 90.44 208 GLU A CA 1
ATOM 1711 C C . GLU A 1 208 ? 8.920 9.824 -8.519 1.00 90.44 208 GLU A C 1
ATOM 1713 O O . GLU A 1 208 ? 9.297 10.197 -7.404 1.00 90.44 208 GLU A O 1
ATOM 1718 N N . ASN A 1 209 ? 8.089 10.571 -9.253 1.00 92.62 209 ASN A N 1
ATOM 1719 C CA . ASN A 1 209 ? 7.552 11.851 -8.784 1.00 92.62 209 ASN A CA 1
ATOM 1720 C C . ASN A 1 209 ? 6.620 11.682 -7.574 1.00 92.62 209 ASN A C 1
ATOM 1722 O O . ASN A 1 209 ? 6.708 12.445 -6.608 1.00 92.62 209 ASN A O 1
ATOM 1726 N N . GLU A 1 210 ? 5.736 10.683 -7.598 1.00 89.19 210 GLU A N 1
ATOM 1727 C CA . GLU A 1 210 ? 4.865 10.349 -6.468 1.00 89.19 210 GLU A CA 1
ATOM 1728 C C . GLU A 1 210 ? 5.681 9.963 -5.238 1.00 89.19 210 GLU A C 1
ATOM 1730 O O . GLU A 1 210 ? 5.445 10.483 -4.148 1.00 89.19 210 GLU A O 1
ATOM 1735 N N . LYS A 1 211 ? 6.700 9.122 -5.414 1.00 88.62 211 LYS A N 1
ATOM 1736 C CA . LYS A 1 211 ? 7.611 8.701 -4.347 1.00 88.62 211 LYS A CA 1
ATOM 1737 C C . LYS A 1 211 ? 8.378 9.875 -3.737 1.00 88.62 211 LYS A C 1
ATOM 1739 O O . LYS A 1 211 ? 8.517 9.942 -2.514 1.00 88.62 211 LYS A O 1
ATOM 1744 N N . LEU A 1 212 ? 8.852 10.819 -4.553 1.00 92.06 212 LEU A N 1
ATOM 1745 C CA . LEU A 1 212 ? 9.468 12.061 -4.073 1.00 92.06 212 LEU A CA 1
ATOM 1746 C C . LEU A 1 212 ? 8.483 12.886 -3.241 1.00 92.06 212 LEU A C 1
ATOM 1748 O O . LEU A 1 212 ? 8.805 13.274 -2.117 1.00 92.06 212 LEU A O 1
ATOM 1752 N N . LYS A 1 213 ? 7.273 13.109 -3.764 1.00 90.44 213 LYS A N 1
ATOM 1753 C CA . LYS A 1 213 ? 6.213 13.860 -3.080 1.00 90.44 213 LYS A CA 1
ATOM 1754 C C . LYS A 1 213 ? 5.832 13.214 -1.748 1.00 90.44 213 LYS A C 1
ATOM 1756 O O . LYS A 1 213 ? 5.710 13.904 -0.741 1.00 90.44 213 LYS A O 1
ATOM 1761 N N . GLU A 1 214 ? 5.679 11.896 -1.726 1.00 86.94 214 GLU A N 1
ATOM 1762 C CA . GLU A 1 214 ? 5.369 11.130 -0.523 1.00 86.94 214 GLU A CA 1
ATOM 1763 C C . GLU A 1 214 ? 6.467 11.241 0.542 1.00 86.94 214 GLU A C 1
ATOM 1765 O O . GLU A 1 214 ? 6.162 11.430 1.721 1.00 86.94 214 GLU A O 1
ATOM 1770 N N . ASN A 1 215 ? 7.736 11.122 0.143 1.00 89.44 215 ASN A N 1
ATOM 1771 C CA . ASN A 1 215 ? 8.863 11.251 1.065 1.00 89.44 215 ASN A CA 1
ATOM 1772 C C . ASN A 1 215 ? 8.990 12.678 1.613 1.00 89.44 215 ASN A C 1
ATOM 1774 O O . ASN A 1 215 ? 9.276 12.838 2.797 1.00 89.44 215 ASN A O 1
ATOM 1778 N N . ALA A 1 216 ? 8.736 13.702 0.795 1.00 91.31 216 ALA A N 1
ATOM 1779 C CA . ALA A 1 216 ? 8.714 15.092 1.246 1.00 91.31 216 ALA A CA 1
ATOM 1780 C C . ALA A 1 216 ? 7.621 15.322 2.302 1.00 91.31 216 ALA A C 1
ATOM 1782 O O . ALA A 1 216 ? 7.914 15.795 3.397 1.00 91.31 216 ALA A O 1
ATOM 1783 N N . GLN A 1 217 ? 6.394 14.862 2.035 1.00 88.31 217 GLN A N 1
ATOM 1784 C CA . GLN A 1 217 ? 5.278 14.969 2.982 1.00 88.31 217 GLN A CA 1
ATOM 1785 C C . GLN A 1 217 ? 5.564 14.288 4.326 1.00 88.31 217 GLN A C 1
ATOM 1787 O O . GLN A 1 217 ? 5.154 14.785 5.374 1.00 88.31 217 GLN A O 1
ATOM 1792 N N . LEU A 1 218 ? 6.262 13.150 4.325 1.00 87.06 218 LEU A N 1
ATOM 1793 C CA . LEU A 1 218 ? 6.683 12.496 5.565 1.00 87.06 218 LEU A CA 1
ATOM 1794 C C . LEU A 1 218 ? 7.658 13.339 6.383 1.00 87.06 218 LEU A C 1
ATOM 1796 O O . LEU A 1 218 ? 7.540 13.415 7.604 1.00 87.06 218 LEU A O 1
ATOM 1800 N N . VAL A 1 219 ? 8.635 13.953 5.723 1.00 90.31 219 VAL A N 1
ATOM 1801 C CA . VAL A 1 219 ? 9.601 14.814 6.407 1.00 90.31 219 VAL A CA 1
ATOM 1802 C C . VAL A 1 219 ? 8.886 16.027 7.002 1.00 90.31 219 VAL A C 1
ATOM 1804 O O . VAL A 1 219 ? 9.092 16.321 8.180 1.00 90.31 219 VAL A O 1
ATOM 1807 N N . ASP A 1 220 ? 7.985 16.653 6.240 1.00 88.88 220 ASP A N 1
ATOM 1808 C CA . ASP A 1 220 ? 7.207 17.821 6.677 1.00 88.88 220 ASP A CA 1
ATOM 1809 C C . ASP A 1 220 ? 6.291 17.509 7.869 1.00 88.88 220 ASP A C 1
ATOM 1811 O O . ASP A 1 220 ? 6.126 18.329 8.769 1.00 88.88 220 ASP A O 1
ATOM 1815 N N . THR A 1 221 ? 5.729 16.298 7.917 1.00 85.50 221 THR A N 1
ATOM 1816 C CA . THR A 1 221 ? 4.875 15.825 9.024 1.00 85.50 221 THR A CA 1
ATOM 1817 C C . THR A 1 221 ? 5.661 15.363 10.258 1.00 85.50 221 THR A C 1
ATOM 1819 O O . THR A 1 221 ? 5.065 14.919 11.236 1.00 85.50 221 THR A O 1
ATOM 1822 N N . GLY A 1 222 ? 6.992 15.509 10.256 1.00 85.00 222 GLY A N 1
ATOM 1823 C CA . GLY A 1 222 ? 7.853 15.282 11.419 1.00 85.00 222 GLY A CA 1
ATOM 1824 C C . GLY A 1 222 ? 8.620 13.958 11.415 1.00 85.00 222 GLY A C 1
ATOM 1825 O O . GLY A 1 222 ? 9.410 13.711 12.330 1.00 85.00 222 GLY A O 1
ATOM 1826 N N . PHE A 1 223 ? 8.480 13.120 10.382 1.00 86.19 223 PHE A N 1
ATOM 1827 C CA . PHE A 1 223 ? 9.199 11.846 10.274 1.00 86.19 223 PHE A CA 1
ATOM 1828 C C . PHE A 1 223 ? 10.620 12.035 9.730 1.00 86.19 223 PHE A C 1
ATOM 1830 O O . PHE A 1 223 ? 10.958 11.619 8.621 1.00 86.19 223 PHE A O 1
ATOM 1837 N N . LYS A 1 224 ? 11.494 12.632 10.548 1.00 86.06 224 LYS A N 1
ATOM 1838 C CA . LYS A 1 224 ? 12.877 12.995 10.182 1.00 86.06 224 LYS A CA 1
ATOM 1839 C C . LYS A 1 224 ? 13.728 11.834 9.653 1.00 86.06 224 LYS A C 1
ATOM 1841 O O . LYS A 1 224 ? 14.618 12.070 8.842 1.00 86.06 224 LYS A O 1
ATOM 1846 N N . ASN A 1 225 ? 13.432 10.588 10.029 1.00 84.12 225 ASN A N 1
ATOM 1847 C CA . ASN A 1 225 ? 14.125 9.401 9.504 1.00 84.12 225 ASN A CA 1
ATOM 1848 C C . ASN A 1 225 ? 13.994 9.261 7.974 1.00 84.12 225 ASN A C 1
ATOM 1850 O O . ASN A 1 225 ? 14.858 8.675 7.326 1.00 84.12 225 ASN A O 1
ATOM 1854 N N . PHE A 1 226 ? 12.956 9.850 7.373 1.00 87.00 226 PHE A N 1
ATOM 1855 C CA . PHE A 1 226 ? 12.772 9.866 5.923 1.00 87.00 226 PHE A CA 1
ATOM 1856 C C . PHE A 1 226 ? 13.590 10.937 5.208 1.00 87.00 226 PHE A C 1
ATOM 1858 O O . PHE A 1 226 ? 13.655 10.907 3.983 1.00 87.00 226 PHE A O 1
ATOM 1865 N N . LEU A 1 227 ? 14.279 11.829 5.927 1.00 91.50 227 LEU A N 1
ATOM 1866 C CA . LEU A 1 227 ? 15.154 12.829 5.316 1.00 91.50 227 LEU A CA 1
ATOM 1867 C C . LEU A 1 227 ? 16.274 12.168 4.503 1.00 91.50 227 LEU A C 1
ATOM 1869 O O . LEU A 1 227 ? 16.593 12.615 3.403 1.00 91.50 227 LEU A O 1
ATOM 1873 N N . VAL A 1 228 ? 16.827 11.061 5.008 1.00 91.50 228 VAL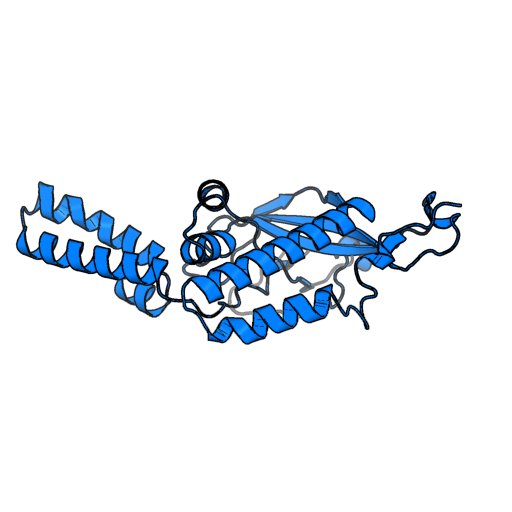 A N 1
ATOM 1874 C CA . VAL A 1 228 ? 17.847 10.277 4.296 1.00 91.50 228 VAL A CA 1
ATOM 1875 C C . VAL A 1 228 ? 17.262 9.653 3.027 1.00 91.50 228 VAL A C 1
ATOM 1877 O O . VAL A 1 228 ? 17.880 9.748 1.966 1.00 91.50 228 VAL A O 1
ATOM 1880 N N . ASN A 1 229 ? 16.053 9.085 3.110 1.00 90.62 229 ASN A N 1
ATOM 1881 C CA . ASN A 1 229 ? 15.347 8.504 1.963 1.00 90.62 229 ASN A CA 1
ATOM 1882 C C . ASN A 1 229 ? 15.029 9.563 0.902 1.00 90.62 229 ASN A C 1
ATOM 1884 O O . ASN A 1 229 ? 15.268 9.337 -0.284 1.00 90.62 229 ASN A O 1
ATOM 1888 N N . LEU A 1 230 ? 14.538 10.731 1.324 1.00 94.00 230 LEU A N 1
ATOM 1889 C CA . LEU A 1 230 ? 14.250 11.861 0.448 1.00 94.00 230 LEU A CA 1
ATOM 1890 C C . LEU A 1 230 ? 15.525 12.358 -0.236 1.00 94.00 230 LEU A C 1
ATOM 1892 O O . LEU A 1 230 ? 15.553 12.479 -1.457 1.00 94.00 230 LEU A O 1
ATOM 1896 N N . GLY A 1 231 ? 16.601 12.567 0.527 1.00 93.88 231 GLY A N 1
ATOM 1897 C CA . GLY A 1 231 ? 17.899 12.955 -0.020 1.00 93.88 231 GLY A CA 1
ATOM 1898 C C . GLY A 1 231 ? 18.447 11.926 -1.011 1.00 93.88 231 GLY A C 1
ATOM 1899 O O . GLY A 1 231 ? 18.988 12.303 -2.046 1.00 93.88 231 GLY A O 1
ATOM 1900 N N . GLY A 1 232 ? 18.265 10.631 -0.735 1.00 91.94 232 GLY A N 1
ATOM 1901 C CA . GLY A 1 232 ? 18.599 9.546 -1.657 1.00 91.94 232 GLY A CA 1
ATOM 1902 C C . GLY A 1 232 ? 17.794 9.597 -2.957 1.00 91.94 232 GLY A C 1
ATOM 1903 O O . GLY A 1 232 ? 18.382 9.498 -4.030 1.00 91.94 232 GLY A O 1
ATOM 1904 N N . CYS A 1 233 ? 16.477 9.817 -2.876 1.00 91.38 233 CYS A N 1
ATOM 1905 C CA . CYS A 1 233 ? 15.614 9.953 -4.054 1.00 91.38 233 CYS A CA 1
ATOM 1906 C C . CYS A 1 233 ? 15.998 11.180 -4.896 1.00 91.38 233 CYS A C 1
ATOM 1908 O O . CYS A 1 233 ? 16.158 11.060 -6.106 1.00 91.38 233 CYS A O 1
ATOM 1910 N N . ILE A 1 234 ? 16.214 12.341 -4.263 1.00 93.19 234 ILE A N 1
ATOM 1911 C CA . ILE A 1 234 ? 16.625 13.574 -4.955 1.00 93.19 234 ILE A CA 1
ATOM 1912 C C . ILE A 1 234 ? 17.958 13.359 -5.672 1.00 93.19 234 ILE A C 1
ATOM 1914 O O . ILE A 1 234 ? 18.069 13.669 -6.857 1.00 93.19 234 ILE A O 1
ATOM 1918 N N . ARG A 1 235 ? 18.957 12.785 -4.986 1.00 92.62 235 ARG A N 1
ATOM 1919 C CA . ARG A 1 235 ? 20.245 12.460 -5.612 1.00 92.62 235 ARG A CA 1
ATOM 1920 C C . ARG A 1 235 ? 20.074 11.504 -6.786 1.00 92.62 235 ARG A C 1
ATOM 1922 O O . ARG A 1 235 ? 20.615 11.781 -7.843 1.00 92.62 235 ARG A O 1
ATOM 1929 N N . GLY A 1 236 ? 19.290 10.437 -6.639 1.00 89.56 236 GLY A N 1
ATOM 1930 C CA . GLY A 1 236 ? 19.069 9.463 -7.712 1.00 89.56 236 GLY A CA 1
ATOM 1931 C C . GLY A 1 236 ? 18.421 10.055 -8.968 1.00 89.56 236 GLY A C 1
ATOM 1932 O O . GLY A 1 236 ? 18.733 9.620 -10.073 1.00 89.56 236 GLY A O 1
ATOM 1933 N N . VAL A 1 237 ? 17.559 11.066 -8.814 1.00 89.25 237 VAL A N 1
ATOM 1934 C CA . VAL A 1 237 ? 16.912 11.752 -9.945 1.00 89.25 237 VAL A CA 1
ATOM 1935 C C . VAL A 1 237 ? 17.823 12.811 -10.575 1.00 89.25 237 VAL A C 1
ATOM 1937 O O . VAL A 1 237 ? 17.891 12.904 -11.800 1.00 89.25 237 VAL A O 1
ATOM 1940 N N . VAL A 1 238 ? 18.533 13.604 -9.766 1.00 88.56 238 VAL A N 1
ATOM 1941 C CA . VAL A 1 238 ? 19.387 14.707 -10.251 1.00 88.56 238 VAL A CA 1
ATOM 1942 C C . VAL A 1 238 ? 20.736 14.203 -10.780 1.00 88.56 238 VAL A C 1
ATOM 1944 O O . VAL A 1 238 ? 21.241 14.722 -11.772 1.00 88.56 238 VAL A O 1
ATOM 1947 N N . GLN A 1 239 ? 21.308 13.184 -10.136 1.00 86.94 239 GLN A N 1
ATOM 1948 C CA . GLN A 1 239 ? 22.615 12.579 -10.421 1.00 86.94 239 GLN A CA 1
ATOM 1949 C C . GLN A 1 239 ? 22.432 11.106 -10.811 1.00 86.94 239 GLN A C 1
ATOM 1951 O O . GLN A 1 239 ? 22.852 10.181 -10.116 1.00 86.94 239 GLN A O 1
ATOM 1956 N N . ALA A 1 240 ? 21.729 10.875 -11.919 1.00 84.06 240 ALA A N 1
ATOM 1957 C CA . ALA A 1 240 ? 21.398 9.536 -12.397 1.00 84.06 240 ALA A CA 1
ATOM 1958 C C . ALA A 1 240 ? 22.577 8.853 -13.128 1.00 84.06 240 ALA A C 1
ATOM 1960 O O . ALA A 1 240 ? 22.445 8.437 -14.279 1.00 84.06 240 ALA A O 1
ATOM 1961 N N . ASP A 1 241 ? 23.724 8.718 -12.459 1.00 78.19 241 ASP A N 1
ATOM 1962 C CA . ASP A 1 241 ? 24.994 8.290 -13.071 1.00 78.19 241 ASP A CA 1
ATOM 1963 C C . ASP A 1 241 ? 24.988 6.826 -13.546 1.00 78.19 241 ASP A C 1
ATOM 1965 O O . ASP A 1 241 ? 25.695 6.469 -14.483 1.00 78.19 241 ASP A O 1
ATOM 1969 N N . VAL A 1 242 ? 24.160 5.975 -12.928 1.00 79.38 242 VAL A N 1
ATOM 1970 C CA . VAL A 1 242 ? 24.028 4.548 -13.287 1.00 79.38 242 VAL A CA 1
ATOM 1971 C C . VAL A 1 242 ? 22.867 4.315 -14.255 1.00 79.38 242 VAL A C 1
ATOM 1973 O O . VAL A 1 242 ? 22.989 3.580 -15.231 1.00 79.38 242 VAL A O 1
ATOM 1976 N N . GLY A 1 243 ? 21.714 4.926 -13.974 1.00 76.38 243 GLY A N 1
ATOM 1977 C CA . GLY A 1 243 ? 20.470 4.688 -14.709 1.00 76.38 243 GLY A CA 1
ATOM 1978 C C . GLY A 1 243 ? 20.259 5.594 -15.921 1.00 76.38 243 GLY A C 1
ATOM 1979 O O . GLY A 1 243 ? 19.224 5.464 -16.565 1.00 76.38 243 GLY A O 1
ATOM 1980 N N . GLY A 1 244 ? 21.161 6.545 -16.195 1.00 79.06 244 GLY A N 1
ATOM 1981 C CA . GLY A 1 244 ? 21.089 7.535 -17.285 1.00 79.06 244 GLY A CA 1
ATOM 1982 C C . GLY A 1 244 ? 19.996 8.608 -17.137 1.00 79.06 244 GLY A C 1
ATOM 1983 O O . GLY A 1 244 ? 20.035 9.640 -17.808 1.00 79.06 244 GLY A O 1
ATOM 1984 N N . GLY A 1 245 ? 19.044 8.407 -16.221 1.00 83.69 245 GLY A N 1
ATOM 1985 C CA . GLY A 1 245 ? 18.024 9.384 -15.843 1.00 83.69 245 GLY A CA 1
ATOM 1986 C C . GLY A 1 245 ? 17.064 9.733 -16.977 1.00 83.69 245 GLY A C 1
ATOM 1987 O O . GLY A 1 245 ? 16.863 8.967 -17.915 1.00 83.69 245 GLY A O 1
ATOM 1988 N N . ILE A 1 246 ? 16.471 10.927 -16.902 1.00 85.88 246 ILE A N 1
ATOM 1989 C CA . ILE A 1 246 ? 15.451 11.389 -17.861 1.00 85.88 246 ILE A CA 1
ATOM 1990 C C . ILE A 1 246 ? 16.018 11.531 -19.285 1.00 85.88 246 ILE A C 1
ATOM 1992 O O . ILE A 1 246 ? 15.275 11.408 -20.257 1.00 85.88 246 ILE A O 1
ATOM 1996 N N . LYS A 1 247 ? 17.338 11.719 -19.426 1.00 84.06 247 LYS A N 1
ATOM 1997 C CA . LYS A 1 247 ? 18.019 11.799 -20.729 1.00 84.06 247 LYS A CA 1
ATOM 1998 C C . LYS A 1 247 ? 17.804 10.541 -21.574 1.00 84.06 247 LYS A C 1
ATOM 2000 O O . LYS A 1 247 ? 17.724 10.647 -22.789 1.00 84.06 247 LYS A O 1
ATOM 2005 N N . ASN A 1 248 ? 17.629 9.379 -20.942 1.00 83.19 248 ASN A N 1
ATOM 2006 C CA . ASN A 1 248 ? 17.348 8.126 -21.643 1.00 83.19 248 ASN A CA 1
ATOM 2007 C C . ASN A 1 248 ? 15.998 8.116 -22.369 1.00 83.19 248 ASN A C 1
ATOM 2009 O O . ASN A 1 248 ? 15.818 7.323 -23.285 1.00 83.19 248 ASN A O 1
ATOM 2013 N N . TYR A 1 249 ? 15.058 8.975 -21.970 1.00 84.31 249 TYR A N 1
ATOM 2014 C CA . TYR A 1 249 ? 13.755 9.106 -22.622 1.00 84.31 249 TYR A CA 1
ATOM 2015 C C . TYR A 1 249 ? 13.741 10.185 -23.713 1.00 84.31 249 TYR A C 1
ATOM 2017 O O . TYR A 1 249 ? 12.742 10.337 -24.413 1.00 84.31 249 TYR A O 1
ATOM 2025 N N . GLN A 1 250 ? 14.819 10.962 -23.845 1.00 80.38 250 GLN A N 1
ATOM 2026 C CA . GLN A 1 250 ? 14.931 12.008 -24.853 1.00 80.38 250 GLN A CA 1
ATOM 2027 C C . GLN A 1 250 ? 15.509 11.412 -26.133 1.00 80.38 250 GLN A C 1
ATOM 2029 O O . GLN A 1 250 ? 16.649 10.956 -26.162 1.00 80.38 250 GLN A O 1
ATOM 2034 N N . VAL A 1 251 ? 14.735 11.464 -27.211 1.00 67.00 251 VAL A N 1
ATOM 2035 C CA . VAL A 1 251 ? 15.254 11.198 -28.553 1.00 67.00 251 VAL A CA 1
ATOM 2036 C C . VAL A 1 251 ? 15.759 12.529 -29.102 1.00 67.00 251 VAL A C 1
ATOM 2038 O O . VAL A 1 251 ? 15.009 13.508 -29.137 1.00 67.00 251 VAL A O 1
ATOM 2041 N N . GLY A 1 252 ? 17.040 12.597 -29.473 1.00 57.31 252 GLY A N 1
ATOM 2042 C CA . GLY A 1 252 ? 17.605 13.792 -30.099 1.00 57.31 252 GLY A CA 1
ATOM 2043 C C . GLY A 1 252 ? 16.802 14.150 -31.349 1.00 57.31 252 GLY A C 1
ATOM 2044 O O . GLY A 1 252 ? 16.555 13.285 -32.188 1.00 57.31 252 GLY A O 1
ATOM 2045 N N . ARG A 1 253 ? 16.361 15.409 -31.466 1.00 47.28 253 ARG A N 1
ATOM 2046 C CA . ARG A 1 253 ? 15.853 15.904 -32.751 1.00 47.28 253 ARG A CA 1
ATOM 2047 C C . ARG A 1 253 ? 17.018 15.888 -33.738 1.00 47.28 253 ARG A C 1
ATOM 2049 O O . ARG A 1 253 ? 18.060 16.467 -33.434 1.00 47.28 253 ARG A O 1
ATOM 2056 N N . VAL A 1 254 ? 16.824 15.202 -34.863 1.00 45.78 254 VAL A N 1
ATOM 2057 C CA . VAL A 1 254 ? 17.636 15.394 -36.073 1.00 45.78 254 VAL A CA 1
ATOM 2058 C C . VAL A 1 254 ? 17.336 16.777 -36.634 1.00 45.78 254 VAL A C 1
ATOM 2060 O O . VAL A 1 254 ? 16.139 17.155 -36.615 1.00 45.78 254 VAL A O 1
#

Sequence (254 aa):
MANLFEDGEHWELAVEVLKELVPVYESILFDFQQLASLLRKLAELYSKITLNIRLRTTISWLLSTVKMHPPTCPTANSYFEGEFLESMEDCEDTYGNAAGKYIQIIPVMPQPSEVYSRLDKSSHRLARWYYKHHKVVRFEHSRREIRSNTKVMDCHGLQRCHQMWLKRKYISIEKPLPDILKFAQVVNEHEPEVANPVDVAVKNVQEENEKLKENAQLVDTGFKNFLVNLGGCIRGVVQADVGGGIKNYQVGRV

Organism: NCBI:txid166011

Foldseek 3Di:
DLVVCVVVVVLVVSLVVLVVCLCCCVPPVVPVVVNVVSVVVNVVSVCCLQPPADDPDCLWWFDWPFPQPDDDDDDDDDDDPFEEDPDPDDCCVVPNPDHTGYIYTATKAFQADPVLVVCVPPLRLSNNVCRRHWQGFKIKGKDWDFDPPDPQVPAPPADPLQRTKIKIKMWGFDGIPPDPDSDGDTPDTDDIDIGHSVSVLVVVVVVLVVVLVSLVSCVVSPVVVSVVVNVVSVCCQVVVPPPCHPVNVDRDDD

Radius of gyration: 23.68 Å; chains: 1; bounding box: 54×54×68 Å

Secondary structure (DSSP, 8-state):
-HHHHHHTT-HHHHHHHHHTHHHIIIIIS--HHHHHHHHHHHHHHHHHHHHPPPP-----S-EEE--B-SS-PPPTT-----EEE---S-HHHHHTT--SBEEEEE--EEEPPHHHHHHTTSS-HHHHHHHHHSSEEEEEEEEEEE-SSSGGGGSTT--GGGGEEEEEEEEEEEEEESSSSS---EEEEPPPEEE-HHHHHHHHHHHHHHHHHHHHHHHHTT-TTHHHHHHHHHHHHH--TTT-GGGGGPPPP-

pLDDT: mean 81.21, std 14.73, range [40.88, 98.06]